Protein 3BFW (pdb70)

Nearest PDB structures (foldseek):
  3bfw-assembly2_C  TM=1.000E+00  e=2.407E-23  Escherichia coli str. K-12 substr. W3110
  5iqn-assembly2_G  TM=1.001E+00  e=6.923E-23  Escherichia coli K-12
  5iqo-assembly2_C  TM=1.000E+00  e=7.695E-23  Escherichia coli K-12
  6e14-assembly1_G  TM=9.620E-01  e=4.136E-20  Escherichia coli
  5cyl-assembly4_D  TM=7.723E-01  e=2.155E-04  Pseudomonas aeruginosa

Solvent-accessible surface area: 13631 Å² total; per-residue (Å²): 80,140,85,12,68,41,62,18,74,118,15,89,5,80,11,27,84,22,90,45,158,57,2,132,71,71,52,25,32,16,74,90,53,123,10,50,0,69,0,46,102,5,45,145,72,8,55,125,0,31,0,34,2,49,8,23,42,33,126,46,31,52,2,82,8,20,10,77,3,98,68,4,18,0,2,0,24,8,86,91,48,87,56,10,40,58,59,28,80,45,75,22,118,20,60,121,98,62,73,9,1,89,0,61,1,36,0,58,0,10,0,48,116,6,33,7,58,146,18,51,2,62,3,29,1,29,0,72,18,80,39,80,94,2,48,0,39,0,105,2,110,5,144,87,143,84,10,66,44,70,19,87,84,19,61,8,70,7,35,64,22,90,10,155,59,1,113,83,69,48,22,35,13,76,86,55,128,14,40,0,90,3,54,90,1,40,135,61,3,63,121,0,33,0,37,2,51,18,51,10,21,21,38,10,55,3,97,14,100,19,89,4,104,76,4,16,0,7,0,28,1,94,84,64,81,59,3,43,9,43,25,86,31,52,22,153,19,70,108,98,75,82,34,3,106,0,43,3,41,0,58,0,15,0,50,121,9,27,6,54,104,15,58,2,73,4,87,0,32,0,55,17,82,38,78,94,62,0,32,0,25,0,98,0,98,3,118,123

Radius of gyration: 21.63 Å; Cα contacts (8 Å, |Δi|>4): 863; chains: 4; bounding box: 35×52×67 Å

Structure (mmCIF, N/CA/C/O backbone):
data_3BFW
#
_entry.id   3BFW
#
_cell.length_a   24.610
_cell.length_b   46.740
_cell.length_c   48.620
_cell.angle_alpha   92.820
_cell.angle_beta   90.920
_cell.angle_gamma   92.510
#
_symmetry.space_group_name_H-M   'P 1'
#
loop_
_entity.id
_entity.type
_entity.pdbx_description
1 polymer 'Protein fimG'
2 polymer 'Protein fimF'
3 non-polymer 'YTTRIUM (III) ION'
4 water water
#
loop_
_atom_site.group_PDB
_atom_site.id
_atom_site.type_symbol
_atom_site.label_atom_id
_atom_site.label_alt_id
_atom_site.label_comp_id
_atom_site.label_asym_id
_atom_site.label_entity_id
_atom_site.label_seq_id
_atom_site.pdbx_PDB_ins_code
_atom_site.Cartn_x
_atom_site.Cartn_y
_atom_site.Cartn_z
_atom_site.occupancy
_atom_site.B_iso_or_equiv
_atom_site.auth_seq_id
_atom_site.auth_comp_id
_atom_site.auth_asym_id
_atom_site.auth_atom_id
_atom_site.pdbx_PDB_model_num
ATOM 1 N N . ALA A 1 1 ? 13.862 -5.325 29.270 1.00 22.65 13 ALA A N 1
ATOM 2 C CA . ALA A 1 1 ? 13.035 -5.192 30.507 1.00 20.36 13 ALA A CA 1
ATOM 3 C C . ALA A 1 1 ? 11.630 -4.710 30.165 1.00 19.17 13 ALA A C 1
ATOM 4 O O . ALA A 1 1 ? 11.416 -4.091 29.120 1.00 19.91 13 ALA A O 1
ATOM 6 N N . LYS A 1 2 ? 10.677 -5.000 31.047 1.00 17.78 14 LYS A N 1
ATOM 7 C CA . LYS A 1 2 ? 9.292 -4.589 30.840 1.00 17.40 14 LYS A CA 1
ATOM 8 C C . LYS A 1 2 ? 9.147 -3.080 31.004 1.00 15.86 14 LYS A C 1
ATOM 9 O O . LYS A 1 2 ? 9.826 -2.465 31.826 1.00 15.58 14 LYS A O 1
ATOM 15 N N . PRO A 1 3 ? 8.251 -2.463 30.220 1.00 14.38 15 PRO A N 1
ATOM 16 C CA . PRO A 1 3 ? 8.010 -1.017 30.269 1.00 13.99 15 PRO A CA 1
ATOM 17 C C . PRO A 1 3 ? 7.133 -0.576 31.438 1.00 13.91 15 PRO A C 1
ATOM 18 O O . PRO A 1 3 ? 6.315 -1.350 31.947 1.00 13.53 15 PRO A O 1
ATOM 22 N N . CYS A 1 4 ? 7.312 0.667 31.867 1.00 11.94 16 CYS A N 1
ATOM 23 C CA . CYS A 1 4 ? 6.504 1.218 32.945 1.00 13.18 16 CYS A CA 1
ATOM 24 C C . CYS A 1 4 ? 5.229 1.728 32.276 1.00 13.48 16 CYS A C 1
ATOM 25 O O . CYS A 1 4 ? 5.004 1.483 31.088 1.00 15.18 16 CYS A O 1
ATOM 28 N N . THR A 1 5 ? 4.406 2.440 33.034 1.00 13.50 17 THR A N 1
ATOM 29 C CA . THR A 1 5 ? 3.169 2.994 32.497 1.00 11.76 17 THR A CA 1
ATOM 30 C C . THR A 1 5 ? 3.328 4.505 32.344 1.00 11.24 17 THR A C 1
ATOM 31 O O . THR A 1 5 ? 3.722 5.193 33.285 1.00 10.16 17 THR A O 1
ATOM 35 N N . VAL A 1 6 ? 3.023 5.012 31.156 1.00 11.04 18 VAL A N 1
ATOM 36 C CA . VAL A 1 6 ? 3.135 6.438 30.886 1.00 11.08 18 VAL A CA 1
ATOM 37 C C . VAL A 1 6 ? 2.025 7.223 31.569 1.00 13.63 18 VAL A C 1
ATOM 38 O O . VAL A 1 6 ? 0.844 7.066 31.244 1.00 14.24 18 VAL A O 1
ATOM 42 N N . SER A 1 7 ? 2.406 8.067 32.522 1.00 14.27 19 SER A N 1
ATOM 43 C CA . SER A 1 7 ? 1.446 8.885 33.253 1.00 15.45 19 SER A CA 1
ATOM 44 C C . SER A 1 7 ? 1.235 10.208 32.531 1.00 15.90 19 SER A C 1
ATOM 45 O O . SER A 1 7 ? 0.112 10.700 32.429 1.00 16.06 19 SER A O 1
ATOM 48 N N . THR A 1 8 ? 2.324 10.776 32.021 1.00 14.80 20 THR A N 1
ATOM 49 C CA . THR A 1 8 ? 2.267 12.048 31.311 1.00 15.22 20 THR A CA 1
ATOM 50 C C . THR A 1 8 ? 2.080 11.830 29.810 1.00 14.45 20 THR A C 1
ATOM 51 O O . THR A 1 8 ? 3.043 11.863 29.044 1.00 14.35 20 THR A O 1
ATOM 55 N N . THR A 1 9 ? 0.837 11.606 29.395 1.00 13.25 21 THR A N 1
ATOM 56 C CA . THR A 1 9 ? 0.540 11.396 27.985 1.00 13.60 21 THR A CA 1
ATOM 57 C C . THR A 1 9 ? 0.638 12.730 27.253 1.00 13.02 21 THR A C 1
ATOM 58 O O . THR A 1 9 ? 1.178 12.806 26.146 1.00 12.47 21 THR A O 1
ATOM 62 N N . ASN A 1 10 ? 0.111 13.773 27.884 1.00 11.43 22 ASN A N 1
ATOM 63 C CA . ASN A 1 10 ? 0.121 15.113 27.306 1.00 13.22 22 ASN A CA 1
ATOM 64 C C . ASN A 1 10 ? 0.750 16.114 28.271 1.00 13.24 22 ASN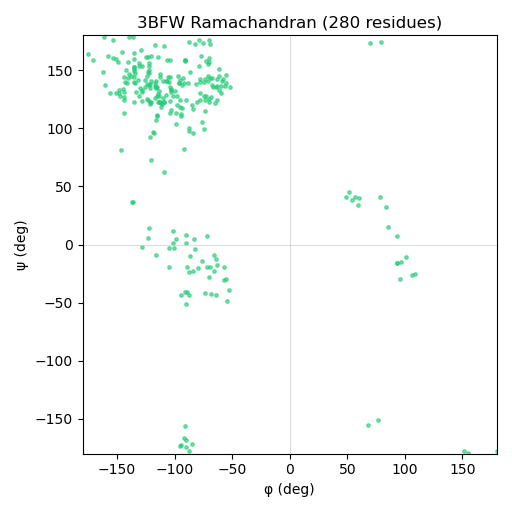 A C 1
ATOM 65 O O . ASN A 1 10 ? 0.545 16.039 29.485 1.00 13.76 22 ASN A O 1
ATOM 70 N N . ALA A 1 11 ? 1.519 17.047 27.723 1.00 12.07 23 ALA A N 1
ATOM 71 C CA . ALA A 1 11 ? 2.171 18.078 28.520 1.00 13.45 23 ALA A CA 1
ATOM 72 C C . ALA A 1 11 ? 2.178 19.382 27.729 1.00 14.40 23 ALA A C 1
ATOM 73 O O . ALA A 1 11 ? 2.834 19.481 26.696 1.00 13.70 23 ALA A O 1
ATOM 75 N N . THR A 1 12 ? 1.436 20.374 28.216 1.00 15.52 24 THR A N 1
ATOM 76 C CA . THR A 1 12 ? 1.359 21.668 27.546 1.00 14.28 24 THR A CA 1
ATOM 77 C C . THR A 1 12 ? 2.191 22.742 28.236 1.00 14.09 24 THR A C 1
ATOM 78 O O . THR A 1 12 ? 2.141 22.897 29.458 1.00 13.37 24 THR A O 1
ATOM 82 N N . VAL A 1 13 ? 2.956 23.482 27.438 1.00 12.88 25 VAL A N 1
ATOM 83 C CA . VAL A 1 13 ? 3.787 24.562 27.939 1.00 12.62 25 VAL A CA 1
ATOM 84 C C . VAL A 1 13 ? 3.264 25.868 27.359 1.00 12.70 25 VAL A C 1
ATOM 85 O O . VAL A 1 13 ? 3.372 26.105 26.157 1.00 10.81 25 VAL A O 1
ATOM 89 N N . ASP A 1 14 ? 2.687 26.708 28.216 1.00 12.67 26 ASP A N 1
ATOM 90 C CA . ASP A 1 14 ? 2.148 27.989 27.783 1.00 14.24 26 ASP A CA 1
ATOM 91 C C . ASP A 1 14 ? 3.140 29.108 28.079 1.00 12.94 26 ASP A C 1
ATOM 92 O O . ASP A 1 14 ? 3.278 29.539 29.219 1.00 11.51 26 ASP A O 1
ATOM 97 N N . LEU A 1 15 ? 3.823 29.575 27.040 1.00 12.77 27 LEU A N 1
ATOM 98 C CA . LEU A 1 15 ? 4.807 30.641 27.181 1.00 11.97 27 LEU A CA 1
ATOM 99 C C . LEU A 1 15 ? 4.132 31.981 27.447 1.00 12.00 27 LEU A C 1
ATOM 100 O O . LEU A 1 15 ? 4.766 32.918 27.933 1.00 11.65 27 LEU A O 1
ATOM 105 N N . GLY A 1 16 ? 2.844 32.065 27.127 1.00 13.02 28 GLY A N 1
ATOM 106 C CA . GLY A 1 16 ? 2.119 33.303 27.333 1.00 14.90 28 GLY A CA 1
ATOM 107 C C . GLY A 1 16 ? 2.478 34.303 26.253 1.00 15.81 28 GLY A C 1
ATOM 108 O O . GLY A 1 16 ? 2.816 33.917 25.132 1.00 13.87 28 GLY A O 1
ATOM 109 N N . ASP A 1 17 ? 2.411 35.590 26.579 1.00 17.64 29 ASP A N 1
ATOM 110 C CA . ASP A 1 17 ? 2.742 36.626 25.612 1.00 19.82 29 ASP A CA 1
ATOM 111 C C . ASP A 1 17 ? 4.163 37.140 25.778 1.00 18.74 29 ASP A C 1
ATOM 112 O O . ASP A 1 17 ? 4.577 37.528 26.873 1.00 19.51 29 ASP A O 1
ATOM 117 N N . LEU A 1 18 ? 4.907 37.136 24.679 1.00 16.62 30 LEU A N 1
ATOM 118 C CA . LEU A 1 18 ? 6.282 37.611 24.673 1.00 16.34 30 LEU A CA 1
ATOM 119 C C . LEU A 1 18 ? 6.337 38.817 23.744 1.00 17.92 30 LEU A C 1
ATOM 120 O O . LEU A 1 18 ? 5.758 38.799 22.660 1.00 18.75 30 LEU A O 1
ATOM 125 N N . TYR A 1 19 ? 7.029 39.866 24.172 1.00 19.41 31 TYR A N 1
ATOM 126 C CA . TYR A 1 19 ? 7.139 41.077 23.369 1.00 19.96 31 TYR A CA 1
ATOM 127 C C . TYR A 1 19 ? 8.409 41.109 22.530 1.00 20.41 31 TYR A C 1
ATOM 128 O O . TYR A 1 19 ? 9.475 40.686 22.975 1.00 19.21 31 TYR A O 1
ATOM 137 N N . SER A 1 20 ? 8.278 41.614 21.308 1.00 20.92 32 SER A N 1
ATOM 138 C CA . SER A 1 20 ? 9.395 41.694 20.377 1.00 22.30 32 SER A CA 1
ATOM 139 C C . SER A 1 20 ? 10.594 42.477 20.901 1.00 22.81 32 SER A C 1
ATOM 140 O O . SER A 1 20 ? 11.734 42.183 20.535 1.00 23.34 32 SER A O 1
ATOM 143 N N . PHE A 1 21 ? 10.351 43.468 21.756 1.00 22.78 33 PHE A N 1
ATOM 144 C CA . PHE A 1 21 ? 11.454 44.266 22.287 1.00 23.52 33 PHE A CA 1
ATOM 145 C C . PHE A 1 21 ? 12.345 43.477 23.240 1.00 23.35 33 PHE A C 1
ATOM 146 O O . PHE A 1 21 ? 13.483 43.865 23.495 1.00 24.63 33 PHE A O 1
ATOM 154 N N . SER A 1 22 ? 11.827 42.369 23.761 1.00 23.02 34 SER A N 1
ATOM 155 C CA . SER A 1 22 ? 12.594 41.530 24.676 1.00 23.00 34 SER A CA 1
ATOM 156 C C . SER A 1 22 ? 13.182 40.351 23.906 1.00 21.78 34 SER A C 1
ATOM 157 O O . SER A 1 22 ? 13.794 39.458 24.487 1.00 22.49 34 SER A O 1
ATOM 160 N N . LEU A 1 23 ? 12.983 40.365 22.590 1.00 20.66 35 LEU A N 1
ATOM 161 C CA . LEU A 1 23 ? 13.483 39.308 21.710 1.00 20.19 35 LEU A CA 1
ATOM 162 C C . LEU A 1 23 ? 14.102 39.940 20.469 1.00 21.00 35 LEU A C 1
ATOM 163 O O . LEU A 1 23 ? 13.986 39.411 19.365 1.00 21.45 35 LEU A O 1
ATOM 168 N N . MET A 1 24 ? 14.762 41.077 20.663 1.00 21.92 36 MET A N 1
ATOM 169 C CA . MET A 1 24 ? 15.393 41.800 19.565 1.00 24.12 36 MET A CA 1
ATOM 170 C C . MET A 1 24 ? 16.844 41.384 19.345 1.00 23.14 36 MET A C 1
ATOM 171 O O . MET A 1 24 ? 17.290 41.240 18.207 1.00 22.89 36 MET A O 1
ATOM 176 N N . SER A 1 25 ? 17.580 41.192 20.435 1.00 23.37 37 SER A N 1
ATOM 177 C CA . SER A 1 25 ? 18.983 40.804 20.349 1.00 23.05 37 SER A CA 1
ATOM 178 C C . SER A 1 25 ? 19.153 39.291 20.236 1.00 21.96 37 SER A C 1
ATOM 179 O O . SER A 1 25 ? 18.354 38.524 20.770 1.00 20.30 37 SER A O 1
ATOM 182 N N . ALA A 1 26 ? 20.202 38.871 19.535 1.00 19.99 38 ALA A N 1
ATOM 183 C CA . ALA A 1 26 ? 20.483 37.454 19.357 1.00 19.25 38 ALA A CA 1
ATOM 184 C C . ALA A 1 26 ? 20.732 36.803 20.712 1.00 17.60 38 ALA A C 1
ATOM 185 O O . ALA A 1 26 ? 21.483 37.328 21.532 1.00 17.00 38 ALA A O 1
ATOM 187 N N . GLY A 1 27 ? 20.098 35.657 20.942 1.00 14.75 39 GLY A N 1
ATOM 188 C CA . GLY A 1 27 ? 20.269 34.964 22.205 1.00 14.19 39 GLY A CA 1
ATOM 189 C C . GLY A 1 27 ? 19.150 35.276 23.179 1.00 13.62 39 GLY A C 1
ATOM 190 O O . GLY A 1 27 ? 18.977 34.580 24.180 1.00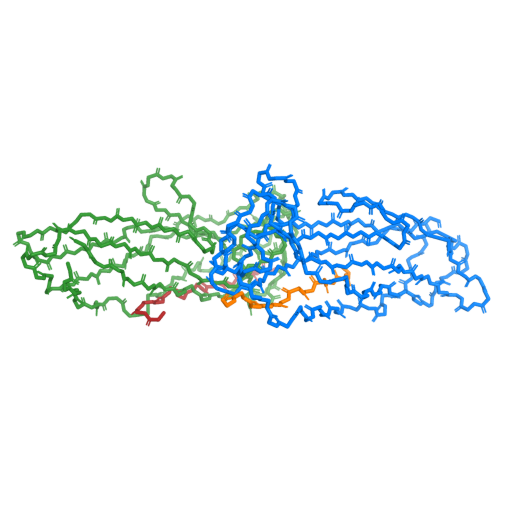 14.13 39 GLY A O 1
ATOM 191 N N . ALA A 1 28 ? 18.392 36.328 22.890 1.00 12.05 40 ALA A N 1
ATOM 192 C CA . ALA A 1 28 ? 17.277 36.723 23.747 1.00 10.68 40 ALA A CA 1
ATOM 193 C C . ALA A 1 28 ? 16.273 35.582 23.794 1.00 9.93 40 ALA A C 1
ATOM 194 O O . ALA A 1 28 ? 16.083 34.869 22.806 1.00 8.85 40 ALA A O 1
ATOM 196 N N . ALA A 1 29 ? 15.632 35.403 24.940 1.00 10.42 41 ALA A N 1
ATOM 197 C CA . ALA A 1 29 ? 14.662 34.327 25.082 1.00 9.24 41 ALA A CA 1
ATOM 198 C C . ALA A 1 29 ? 13.605 34.626 26.132 1.00 9.52 41 ALA A C 1
ATOM 199 O O . ALA A 1 29 ? 13.651 35.652 26.816 1.00 7.67 41 ALA A O 1
ATOM 201 N N . SER A 1 30 ? 12.642 33.717 26.247 1.00 8.97 42 SER A N 1
ATOM 202 C CA . SER A 1 30 ? 11.575 33.851 27.227 1.00 8.47 42 SER A CA 1
ATOM 203 C C . SER A 1 30 ? 12.068 33.225 28.517 1.00 7.64 42 SER A C 1
ATOM 204 O O . SER A 1 30 ? 13.207 32.754 28.594 1.00 5.59 42 SER A O 1
ATOM 207 N N . ALA A 1 31 ? 11.211 33.211 29.533 1.00 8.03 43 ALA A N 1
ATOM 208 C CA . ALA A 1 31 ? 11.576 32.613 30.811 1.00 8.77 43 ALA A CA 1
ATOM 209 C C . ALA A 1 31 ? 11.492 31.098 30.676 1.00 9.00 43 ALA A C 1
ATOM 210 O O . ALA A 1 31 ? 10.872 30.588 29.740 1.00 9.36 43 ALA A O 1
ATOM 212 N N . TRP A 1 32 ? 12.126 30.383 31.597 1.00 8.27 44 TRP A N 1
ATOM 213 C CA . TRP A 1 32 ? 12.090 28.925 31.576 1.00 7.77 44 TRP A CA 1
ATOM 214 C C . TRP A 1 32 ? 10.761 28.428 32.134 1.00 8.94 44 TRP A C 1
ATOM 215 O O . TRP A 1 32 ? 10.225 29.005 33.078 1.00 9.30 44 TRP A O 1
ATOM 226 N N . HIS A 1 33 ? 10.246 27.355 31.543 1.00 6.55 45 HIS A N 1
ATOM 227 C CA . HIS A 1 33 ? 8.987 26.766 31.978 1.00 10.61 45 HIS A CA 1
ATOM 228 C C . HIS A 1 33 ? 9.178 25.296 32.337 1.00 9.70 45 HIS A C 1
ATOM 229 O O . HIS A 1 33 ? 9.664 24.507 31.522 1.00 8.83 45 HIS A O 1
ATOM 236 N N . ASP A 1 34 ? 8.800 24.938 33.563 1.00 9.21 46 ASP A N 1
ATOM 237 C CA . ASP A 1 34 ? 8.922 23.567 34.037 1.00 11.46 46 ASP A CA 1
ATOM 238 C C . ASP A 1 34 ? 7.992 22.617 33.296 1.00 11.17 46 ASP A C 1
ATOM 239 O O . ASP A 1 34 ? 6.817 22.918 33.070 1.00 10.82 46 ASP A O 1
ATOM 244 N N . VAL A 1 35 ? 8.529 21.461 32.918 1.00 9.97 47 VAL A N 1
ATOM 245 C CA . VAL A 1 35 ? 7.758 20.438 32.233 1.00 11.31 47 VAL A CA 1
ATOM 246 C C . VAL A 1 35 ? 8.265 19.088 32.731 1.00 11.15 47 VAL A C 1
ATOM 247 O O . VAL A 1 35 ? 9.467 18.811 32.702 1.00 10.51 47 VAL A O 1
ATOM 251 N N . ALA A 1 36 ? 7.351 18.252 33.200 1.00 11.61 48 ALA A N 1
ATOM 252 C CA . ALA A 1 36 ? 7.739 16.949 33.724 1.00 11.82 48 ALA A CA 1
ATOM 253 C C . ALA A 1 36 ? 7.066 15.772 33.032 1.00 11.59 48 ALA A C 1
ATOM 254 O O . ALA A 1 36 ? 5.870 15.801 32.743 1.00 14.81 48 ALA A O 1
ATOM 256 N N . LEU A 1 37 ? 7.857 14.738 32.766 1.00 10.15 49 LEU A N 1
ATOM 257 C CA . LEU A 1 37 ? 7.361 13.514 32.143 1.00 10.36 49 LEU A CA 1
ATOM 258 C C . LEU A 1 37 ? 7.448 12.461 33.239 1.00 10.15 49 LEU A C 1
ATOM 259 O O . LEU A 1 37 ? 8.524 12.202 33.779 1.00 10.20 49 LEU A O 1
ATOM 264 N N . GLU A 1 38 ? 6.316 11.859 33.575 1.00 10.72 50 GLU A N 1
ATOM 265 C CA . GLU A 1 38 ? 6.286 10.870 34.644 1.00 11.30 50 GLU A CA 1
ATOM 266 C C . GLU A 1 38 ? 5.801 9.488 34.226 1.00 10.98 50 GLU A C 1
ATOM 267 O O . GLU A 1 38 ? 4.866 9.350 33.433 1.00 10.61 50 GLU A O 1
ATOM 273 N N . LEU A 1 39 ? 6.449 8.467 34.775 1.00 9.81 51 LEU A N 1
ATOM 274 C CA . LEU A 1 39 ? 6.097 7.081 34.499 1.00 10.97 51 LEU A CA 1
ATOM 275 C C . LEU A 1 39 ? 5.765 6.406 35.823 1.00 10.30 51 LEU A C 1
ATOM 276 O O . LEU A 1 39 ? 6.342 6.745 36.862 1.00 11.29 51 LEU A O 1
ATOM 281 N N . THR A 1 40 ? 4.840 5.455 35.787 1.00 10.59 52 THR A N 1
ATOM 282 C CA . THR A 1 40 ? 4.435 4.751 36.999 1.00 11.64 52 THR A CA 1
ATOM 283 C C . THR A 1 40 ? 4.327 3.248 36.761 1.00 11.52 52 THR A C 1
ATOM 284 O O . THR A 1 40 ? 4.541 2.767 35.651 1.00 11.68 52 THR A O 1
ATOM 288 N N . ASN A 1 41 ? 3.995 2.521 37.823 1.00 11.97 53 ASN A N 1
ATOM 289 C CA . ASN A 1 41 ? 3.826 1.072 37.750 1.00 13.52 53 ASN A CA 1
ATOM 290 C C . ASN A 1 41 ? 4.986 0.361 37.060 1.00 12.90 53 ASN A C 1
ATOM 291 O O . ASN A 1 41 ? 4.777 -0.563 36.274 1.00 13.70 53 ASN A O 1
ATOM 296 N N . CYS A 1 42 ? 6.209 0.787 37.348 1.00 12.67 54 CYS A N 1
ATOM 297 C CA . CYS A 1 42 ? 7.372 0.151 36.746 1.00 13.13 54 CYS A CA 1
ATOM 298 C C . CYS A 1 42 ? 7.530 -1.250 37.330 1.00 13.14 54 CYS A C 1
ATOM 299 O O . CYS A 1 42 ? 7.636 -1.417 38.542 1.00 12.03 54 CYS A O 1
ATOM 302 N N . PRO A 1 43 ? 7.540 -2.276 36.468 1.00 13.56 55 PRO A N 1
ATOM 303 C CA . PRO A 1 43 ? 7.683 -3.667 36.903 1.00 13.26 55 PRO A CA 1
ATOM 304 C C . PRO A 1 43 ? 9.011 -3.923 37.611 1.00 13.64 55 PRO A C 1
ATOM 305 O O . PRO A 1 43 ? 10.006 -3.258 37.335 1.00 14.15 55 PRO A O 1
ATOM 309 N N . VAL A 1 44 ? 9.027 -4.890 38.524 1.00 14.63 56 VAL A N 1
ATOM 310 C CA . VAL A 1 44 ? 10.260 -5.222 39.226 1.00 16.80 56 VAL A CA 1
ATOM 311 C C . VAL A 1 44 ? 11.226 -5.751 38.173 1.00 15.62 56 VAL A C 1
ATOM 312 O O . VAL A 1 44 ? 10.837 -6.545 37.309 1.00 17.60 56 VAL A O 1
ATOM 316 N N . GLY A 1 45 ? 12.475 -5.303 38.233 1.00 14.51 57 GLY A N 1
ATOM 317 C CA . GLY A 1 45 ? 13.455 -5.744 37.256 1.00 12.60 57 GLY A CA 1
ATOM 318 C C . GLY A 1 45 ? 13.792 -4.603 36.315 1.00 12.14 57 GLY A C 1
ATOM 319 O O . GLY A 1 45 ? 14.874 -4.564 35.731 1.00 11.78 57 GLY A O 1
ATOM 320 N N . THR A 1 46 ? 12.852 -3.671 36.170 1.00 10.67 58 THR A N 1
ATOM 321 C CA . THR A 1 46 ? 13.045 -2.504 35.313 1.00 9.51 58 THR A CA 1
ATOM 322 C C . THR A 1 46 ? 13.545 -1.373 36.205 1.00 10.18 58 THR A C 1
ATOM 323 O O . THR A 1 46 ? 12.800 -0.858 37.040 1.00 10.34 58 THR A O 1
ATOM 327 N N . SER A 1 47 ? 14.805 -0.987 36.024 1.00 10.27 59 SER A N 1
ATOM 328 C CA . SER A 1 47 ? 15.402 0.057 36.850 1.00 11.11 59 SER A CA 1
ATOM 329 C C . SER A 1 47 ? 15.811 1.328 36.109 1.00 9.38 59 SER A C 1
ATOM 330 O O . SER A 1 47 ? 16.166 2.319 36.738 1.00 8.98 59 SER A O 1
ATOM 333 N N . ARG A 1 48 ? 15.763 1.304 34.782 1.00 10.41 60 ARG A N 1
ATOM 334 C CA . ARG A 1 48 ? 16.153 2.474 34.007 1.00 10.66 60 ARG A CA 1
ATOM 335 C C . ARG A 1 48 ? 15.188 2.811 32.879 1.00 10.59 60 ARG A C 1
ATOM 336 O O . ARG A 1 48 ? 14.695 1.921 32.175 1.00 9.07 60 ARG A O 1
ATOM 344 N N . VAL A 1 49 ? 14.930 4.105 32.709 1.00 8.86 61 VAL A N 1
ATOM 345 C CA . VAL A 1 49 ? 14.039 4.584 31.658 1.00 9.18 61 VAL A CA 1
ATOM 346 C C . VAL A 1 49 ? 14.783 5.586 30.786 1.00 8.43 61 VAL A C 1
ATOM 347 O O . VAL A 1 49 ? 15.329 6.573 31.284 1.00 7.57 61 VAL A O 1
ATOM 351 N N . THR A 1 50 ? 14.805 5.326 29.485 1.00 7.89 62 THR A N 1
ATOM 352 C CA . THR A 1 50 ? 15.480 6.209 28.541 1.00 7.60 62 THR A CA 1
ATOM 353 C C . THR A 1 50 ? 14.466 6.891 27.635 1.00 8.06 62 THR A C 1
ATOM 354 O O . THR A 1 50 ? 13.700 6.226 26.939 1.00 7.89 62 THR A O 1
ATOM 358 N N . ALA A 1 51 ? 14.469 8.220 27.651 1.00 6.45 63 ALA A N 1
ATOM 359 C CA . ALA A 1 51 ? 13.548 8.990 26.823 1.00 7.07 63 ALA A CA 1
ATOM 360 C C . ALA A 1 51 ? 14.237 9.495 25.563 1.00 8.16 63 ALA A C 1
ATOM 361 O O . ALA A 1 51 ? 15.339 10.051 25.622 1.00 9.85 63 ALA A O 1
ATOM 363 N N . SER A 1 52 ? 13.586 9.295 24.423 1.00 7.74 64 SER A N 1
ATOM 364 C CA . SER A 1 52 ? 14.115 9.742 23.140 1.00 7.37 64 SER A CA 1
ATOM 365 C C . SER A 1 52 ? 13.234 10.873 22.623 1.00 7.63 64 SER A C 1
ATOM 366 O O . SER A 1 52 ? 12.043 10.685 22.386 1.00 8.04 64 SER A O 1
ATOM 369 N N . PHE A 1 53 ? 13.833 12.048 22.457 1.00 7.19 65 PHE A N 1
ATOM 370 C CA . PHE A 1 53 ? 13.113 13.221 21.991 1.00 7.73 65 PHE A CA 1
ATOM 371 C C . PHE A 1 53 ? 13.197 13.385 20.479 1.00 9.94 65 PHE A C 1
ATOM 372 O O . PHE A 1 53 ? 14.259 13.205 19.882 1.00 10.60 65 PHE A O 1
ATOM 380 N N . SER A 1 54 ? 12.068 13.729 19.866 1.00 9.79 66 SER A N 1
ATOM 381 C CA . SER A 1 54 ? 12.020 13.929 18.418 1.00 11.52 66 SER A CA 1
ATOM 382 C C . SER A 1 54 ? 11.060 15.053 18.053 1.00 10.01 66 SER A C 1
ATOM 383 O O . SER A 1 54 ? 9.937 15.123 18.557 1.00 10.54 66 SER A O 1
ATOM 386 N N . GLY A 1 55 ? 11.511 15.932 17.166 1.00 10.68 67 GLY A N 1
ATOM 387 C CA . GLY A 1 55 ? 10.693 17.048 16.732 1.00 9.13 67 GLY A CA 1
ATOM 388 C C . GLY A 1 55 ? 11.348 17.766 15.574 1.00 10.07 67 GLY A C 1
ATOM 389 O O . GLY A 1 55 ? 12.563 17.658 15.384 1.00 12.15 67 GLY A O 1
ATOM 390 N N . ALA A 1 56 ? 10.557 18.504 14.808 1.00 8.78 68 ALA A N 1
ATOM 391 C CA . ALA A 1 56 ? 11.077 19.237 13.655 1.00 10.21 68 ALA A CA 1
ATOM 392 C C . ALA A 1 56 ? 12.040 20.327 14.114 1.00 9.25 68 ALA A C 1
ATOM 393 O O . ALA A 1 56 ? 11.673 21.207 14.887 1.00 9.58 68 ALA A O 1
ATOM 395 N N . ALA A 1 57 ? 13.273 20.257 13.625 1.00 9.78 69 ALA A N 1
ATOM 396 C CA . ALA A 1 57 ? 14.287 21.246 13.987 1.00 10.28 69 ALA A CA 1
ATOM 397 C C . ALA A 1 57 ? 14.646 22.091 12.771 1.00 10.95 69 ALA A C 1
ATOM 398 O O . ALA A 1 57 ? 14.624 21.602 11.642 1.00 13.99 69 ALA A O 1
ATOM 400 N N . ASP A 1 58 ? 14.965 23.361 13.003 1.00 11.38 70 ASP A N 1
ATOM 401 C CA . ASP A 1 58 ? 15.347 24.237 11.899 1.00 13.02 70 ASP A CA 1
ATOM 402 C C . ASP A 1 58 ? 16.866 24.278 11.774 1.00 12.47 70 ASP A C 1
ATOM 403 O O . ASP A 1 58 ? 17.570 23.543 12.470 1.00 10.38 70 ASP A O 1
ATOM 408 N N . SER A 1 59 ? 17.361 25.140 10.895 1.00 11.55 71 SER A N 1
ATOM 409 C CA . SER A 1 59 ? 18.796 25.262 10.647 1.00 11.54 71 SER A CA 1
ATOM 410 C C . SER A 1 59 ? 19.656 25.586 11.871 1.00 11.68 71 SER A C 1
ATOM 411 O O . SER A 1 59 ? 20.864 25.363 11.853 1.00 10.65 71 SER A O 1
ATOM 414 N N . THR A 1 60 ? 19.045 26.115 12.930 1.00 10.77 72 THR A N 1
ATOM 415 C CA . THR A 1 60 ? 19.797 26.461 14.125 1.00 11.25 72 THR A CA 1
ATOM 416 C C . THR A 1 60 ? 20.081 25.235 14.991 1.00 10.48 72 THR A C 1
ATOM 417 O O . THR A 1 60 ? 20.988 25.247 15.827 1.00 12.86 72 THR A O 1
ATOM 421 N N . GLY A 1 61 ? 19.307 24.179 14.787 1.00 9.88 73 GLY A N 1
ATOM 422 C CA . GLY A 1 61 ? 19.489 22.970 15.562 1.00 9.04 73 GLY A CA 1
ATOM 423 C C . GLY A 1 61 ? 18.384 22.802 16.582 1.00 9.02 73 GLY A C 1
ATOM 424 O O . GLY A 1 61 ? 18.057 21.677 16.982 1.00 9.37 73 GLY A O 1
ATOM 425 N N . TYR A 1 62 ? 17.800 23.920 17.000 1.00 7.11 74 TYR A N 1
ATOM 426 C CA . TYR A 1 62 ? 16.716 23.898 17.974 1.00 7.57 74 TYR A CA 1
ATOM 427 C C . TYR A 1 62 ? 15.417 23.524 17.278 1.00 7.46 74 TYR A C 1
ATOM 428 O O . TYR A 1 62 ? 15.378 23.360 16.054 1.00 6.62 74 TYR A O 1
ATOM 437 N N . TYR A 1 63 ? 14.355 23.380 18.059 1.00 6.89 75 TYR A N 1
ATOM 438 C CA . TYR A 1 63 ? 13.052 23.019 17.509 1.00 5.45 75 TYR A CA 1
ATOM 439 C C . TYR A 1 63 ? 12.434 24.180 16.748 1.00 6.99 75 TYR A C 1
ATOM 440 O O . TYR A 1 63 ? 12.324 25.300 17.262 1.00 6.30 75 TYR A O 1
ATOM 449 N N . LYS A 1 64 ? 12.033 23.906 15.509 1.00 6.76 76 LYS A N 1
ATOM 450 C CA . LYS A 1 64 ? 11.441 24.919 14.645 1.00 6.96 76 LYS A CA 1
ATOM 451 C C . LYS A 1 64 ? 10.073 25.377 15.142 1.00 7.88 76 LYS A C 1
ATOM 452 O O . LYS A 1 64 ? 9.287 24.582 15.658 1.00 6.60 76 LYS A O 1
ATOM 458 N N . ASN A 1 65 ? 9.797 26.667 14.981 1.00 7.21 77 ASN A N 1
ATOM 459 C CA . ASN A 1 65 ? 8.509 27.213 15.384 1.00 9.52 77 ASN A CA 1
ATOM 460 C C . ASN A 1 65 ? 7.514 26.985 14.253 1.00 11.76 77 ASN A C 1
ATOM 461 O O . ASN A 1 65 ? 7.681 27.508 13.154 1.00 12.68 77 ASN A O 1
ATOM 466 N N . GLN A 1 66 ? 6.485 26.193 14.530 1.00 12.68 78 GLN A N 1
ATOM 467 C CA . GLN A 1 66 ? 5.462 25.899 13.534 1.00 13.60 78 GLN A CA 1
ATOM 468 C C . GLN A 1 66 ? 4.422 27.009 13.494 1.00 12.99 78 GLN A C 1
ATOM 469 O O . GLN A 1 66 ? 3.419 26.906 12.784 1.00 13.66 78 GLN A O 1
ATOM 475 N N . GLY A 1 67 ? 4.662 28.065 14.266 1.00 13.38 79 GLY A N 1
ATOM 476 C CA . GLY A 1 67 ? 3.746 29.190 14.301 1.00 13.59 79 GLY A CA 1
ATOM 477 C C . GLY A 1 67 ? 4.109 30.225 13.253 1.00 15.67 79 GLY A C 1
ATOM 478 O O . GLY A 1 67 ? 4.942 29.961 12.379 1.00 16.63 79 GLY A O 1
ATOM 479 N N . THR A 1 68 ? 3.498 31.403 13.336 1.00 14.80 80 THR A N 1
ATOM 480 C CA . THR A 1 68 ? 3.766 32.468 12.373 1.00 15.40 80 THR A CA 1
ATOM 481 C C . THR A 1 68 ? 4.921 33.381 12.778 1.00 15.80 80 THR A C 1
ATOM 482 O O . THR A 1 68 ? 5.493 34.075 11.935 1.00 14.78 80 THR A O 1
ATOM 486 N N . ALA A 1 69 ? 5.268 33.380 14.063 1.00 14.15 81 ALA A N 1
ATOM 487 C CA . ALA A 1 69 ? 6.356 34.218 14.555 1.00 14.28 81 ALA A CA 1
ATOM 488 C C . ALA A 1 69 ? 7.684 33.817 13.913 1.00 13.97 81 ALA A C 1
ATOM 489 O O . ALA A 1 69 ? 8.096 32.666 13.988 1.00 14.58 81 ALA A O 1
ATOM 491 N N . GLN A 1 70 ? 8.351 34.782 13.287 1.00 14.03 82 GLN A N 1
ATOM 492 C CA . GLN A 1 70 ? 9.626 34.522 12.631 1.00 13.38 82 GLN A CA 1
ATOM 493 C C . GLN A 1 70 ? 10.821 34.751 13.549 1.00 12.40 82 GLN A C 1
ATOM 494 O O . GLN A 1 70 ? 10.731 35.479 14.533 1.00 10.68 82 GLN A O 1
ATOM 500 N N . ASN A 1 71 ? 11.944 34.133 13.197 1.00 10.74 83 ASN A N 1
ATOM 501 C CA . ASN A 1 71 ? 13.175 34.245 13.968 1.00 12.14 83 ASN A CA 1
ATOM 502 C C . ASN A 1 71 ? 12.976 33.814 15.421 1.00 11.65 83 ASN A C 1
ATOM 503 O O . ASN A 1 71 ? 13.498 34.435 16.344 1.00 10.24 83 ASN A O 1
ATOM 508 N N . ILE A 1 72 ? 12.215 32.740 15.599 1.00 11.31 84 ILE A N 1
ATOM 509 C CA . ILE A 1 72 ? 11.933 32.185 16.920 1.00 11.81 84 ILE A CA 1
ATOM 510 C C . ILE A 1 72 ? 12.115 30.671 16.908 1.00 10.34 84 ILE A C 1
ATOM 511 O O . ILE A 1 72 ? 11.612 29.983 16.013 1.00 9.18 84 ILE A O 1
ATOM 516 N N . GLN A 1 73 ? 12.846 30.167 17.899 1.00 9.01 85 GLN A N 1
ATOM 517 C CA . GLN A 1 73 ? 13.103 28.742 18.048 1.00 7.57 85 GLN A CA 1
ATOM 518 C C . GLN A 1 73 ? 12.668 28.302 19.445 1.00 5.45 85 GLN A C 1
ATOM 519 O O . GLN A 1 73 ? 12.506 29.127 20.338 1.00 3.62 85 GLN A O 1
ATOM 525 N N . LEU A 1 74 ? 12.476 26.996 19.614 1.00 3.86 86 LEU A N 1
ATOM 526 C CA . LEU A 1 74 ? 12.099 26.450 20.917 1.00 4.72 86 LEU A CA 1
ATOM 527 C C . LEU A 1 74 ? 13.217 25.550 21.413 1.00 5.19 86 LEU A C 1
ATOM 528 O O . LEU A 1 74 ? 13.759 24.745 20.657 1.00 5.38 86 LEU A O 1
ATOM 537 N N . GLU A 1 75 ? 13.566 25.688 22.688 1.00 4.80 87 GLU A N 1
ATOM 538 C CA . GLU A 1 75 ? 14.623 24.883 23.271 1.00 5.89 87 GLU A CA 1
ATOM 539 C C . GLU A 1 75 ? 14.161 24.060 24.466 1.00 6.60 87 GLU A C 1
ATOM 540 O O . GLU A 1 75 ? 13.458 24.563 25.347 1.00 5.64 87 GLU A O 1
ATOM 546 N N . LEU A 1 76 ? 14.558 22.790 24.473 1.00 4.73 88 LEU A N 1
ATOM 547 C CA . LEU A 1 76 ? 14.228 21.866 25.546 1.00 5.94 88 LEU A CA 1
ATOM 548 C C . LEU A 1 76 ? 15.520 21.463 26.252 1.00 5.33 88 LEU A C 1
ATOM 549 O O . LEU A 1 76 ? 16.490 21.066 25.607 1.00 8.47 88 LEU A O 1
ATOM 554 N N . GLN A 1 77 ? 15.529 21.576 27.574 1.00 7.40 89 GLN A N 1
ATOM 555 C CA . GLN A 1 77 ? 16.699 21.216 28.371 1.00 6.53 89 GLN A CA 1
ATOM 556 C C . GLN A 1 77 ? 16.274 20.411 29.589 1.00 6.70 89 GLN A C 1
ATOM 557 O O . GLN A 1 77 ? 15.112 20.453 29.991 1.00 7.05 89 GLN A O 1
ATOM 563 N N . ASP A 1 78 ? 17.215 19.673 30.171 1.00 6.95 90 ASP A N 1
ATOM 564 C CA . ASP A 1 78 ? 16.909 18.921 31.382 1.00 7.09 90 ASP A CA 1
ATOM 565 C C . ASP A 1 78 ? 17.174 19.899 32.523 1.00 8.27 90 ASP A C 1
ATOM 566 O O . ASP A 1 78 ? 17.655 21.003 32.283 1.00 9.19 90 ASP A O 1
ATOM 571 N N . ASP A 1 79 ? 16.865 19.506 33.752 1.00 9.94 91 ASP A N 1
ATOM 572 C CA . ASP A 1 79 ? 17.076 20.391 34.891 1.00 12.29 91 ASP A CA 1
ATOM 573 C C . ASP A 1 79 ? 18.543 20.583 35.259 1.00 13.37 91 ASP A C 1
ATOM 574 O O . ASP A 1 79 ? 18.856 21.201 36.272 1.00 15.92 91 ASP A O 1
ATOM 579 N N . SER A 1 80 ? 19.438 20.058 34.432 1.00 14.26 92 SER A N 1
ATOM 580 C CA . SER A 1 80 ? 20.874 20.199 34.675 1.00 15.35 92 SER A CA 1
ATOM 581 C C . SER A 1 80 ? 21.483 21.223 33.724 1.00 15.31 92 SER A C 1
ATOM 582 O O . SER A 1 80 ? 22.678 21.521 33.800 1.00 15.61 92 SER A O 1
ATOM 585 N N . GLY A 1 81 ? 20.657 21.753 32.825 1.00 13.84 93 GLY A N 1
ATOM 586 C CA . GLY A 1 81 ? 21.128 22.749 31.877 1.00 11.35 93 GLY A CA 1
ATOM 587 C C . GLY A 1 81 ? 21.593 22.179 30.549 1.00 10.58 93 GLY A C 1
ATOM 588 O O . GLY A 1 81 ? 22.141 22.904 29.719 1.00 12.81 93 GLY A O 1
ATOM 589 N N . ASN A 1 82 ? 21.376 20.886 30.341 1.00 11.10 94 ASN A N 1
ATOM 590 C CA . ASN A 1 82 ? 21.788 20.241 29.095 1.00 9.35 94 ASN A CA 1
ATOM 591 C C . ASN A 1 82 ? 20.686 20.293 28.046 1.00 9.51 94 ASN A C 1
ATOM 592 O O . ASN A 1 82 ? 19.564 19.844 28.285 1.00 8.33 94 ASN A O 1
ATOM 597 N N . THR A 1 83 ? 21.019 20.837 26.878 1.00 8.32 95 THR A N 1
ATOM 598 C CA . THR A 1 83 ? 20.066 20.952 25.779 1.00 9.11 95 THR A CA 1
ATOM 599 C C . THR A 1 83 ? 19.690 19.581 25.223 1.00 9.25 95 THR A C 1
ATOM 600 O O . THR A 1 83 ? 20.546 18.711 25.039 1.00 9.94 95 THR A O 1
ATOM 604 N N . LEU A 1 84 ? 18.402 19.395 24.953 1.00 8.87 96 LEU A N 1
ATOM 605 C CA . LEU A 1 84 ? 17.903 18.137 24.414 1.00 6.79 96 LEU A CA 1
ATOM 606 C C . LEU A 1 84 ? 17.218 18.358 23.070 1.00 7.85 96 LEU A C 1
ATOM 607 O O . LEU A 1 84 ? 15.984 18.300 22.970 1.00 5.87 96 LEU A O 1
ATOM 612 N N . ASN A 1 85 ? 18.023 18.617 22.041 1.00 6.51 97 ASN A N 1
ATOM 613 C CA . ASN A 1 85 ? 17.496 18.836 20.694 1.00 8.49 97 ASN A CA 1
ATOM 614 C C . ASN A 1 85 ? 16.951 17.518 20.143 1.00 8.58 97 ASN A C 1
ATOM 615 O O . ASN A 1 85 ? 17.075 16.471 20.780 1.00 9.83 97 ASN A O 1
ATOM 620 N N . THR A 1 86 ? 16.359 17.571 18.956 1.00 7.90 98 THR A N 1
ATOM 621 C CA . THR A 1 86 ? 15.787 16.378 18.349 1.00 10.18 98 THR A CA 1
ATOM 622 C C . THR A 1 86 ? 16.825 15.266 18.215 1.00 9.93 98 THR A C 1
ATOM 623 O O . THR A 1 86 ? 17.968 15.512 17.828 1.00 11.47 98 THR A O 1
ATOM 627 N N . GLY A 1 87 ? 16.422 14.046 18.558 1.00 10.04 99 GLY A N 1
ATOM 628 C CA . GLY A 1 87 ? 17.324 12.913 18.468 1.00 10.58 99 GLY A CA 1
ATOM 629 C C . GLY A 1 87 ? 18.058 12.622 19.762 1.00 10.61 99 GLY A C 1
ATOM 630 O O . GLY A 1 87 ? 18.618 11.539 19.936 1.00 12.60 99 GLY A O 1
ATOM 631 N N . ALA A 1 88 ? 18.051 13.584 20.681 1.00 10.22 100 ALA A N 1
ATOM 632 C CA . ALA A 1 88 ? 18.732 13.426 21.961 1.00 10.69 100 ALA A CA 1
ATOM 633 C C . ALA A 1 88 ? 18.013 12.430 22.860 1.00 10.91 100 ALA A C 1
ATOM 634 O O . ALA A 1 88 ? 16.811 12.207 22.718 1.00 10.65 100 ALA A O 1
ATOM 636 N N . THR A 1 89 ? 18.755 11.831 23.783 1.00 10.99 101 THR A N 1
ATOM 637 C CA . THR A 1 89 ? 18.183 10.872 24.722 1.00 11.24 101 THR A CA 1
ATOM 638 C C . THR A 1 89 ? 18.612 11.206 26.143 1.00 11.26 101 THR A C 1
ATOM 639 O O . THR A 1 89 ? 19.641 11.856 26.356 1.00 8.94 101 THR A O 1
ATOM 643 N N . LYS A 1 90 ? 17.817 10.764 27.113 1.00 9.42 102 LYS A N 1
ATOM 644 C CA . LYS A 1 90 ? 18.116 11.000 28.521 1.00 9.81 102 LYS A CA 1
ATOM 645 C C . LYS A 1 90 ? 17.684 9.785 29.328 1.00 8.56 102 LYS A C 1
ATOM 646 O O . LYS A 1 90 ? 16.568 9.299 29.177 1.00 9.73 102 LYS A O 1
ATOM 652 N N . THR A 1 91 ? 18.579 9.301 30.183 1.00 9.56 103 THR A N 1
ATOM 653 C CA . THR A 1 91 ? 18.288 8.129 31.007 1.00 10.07 103 THR A CA 1
ATOM 654 C C . THR A 1 91 ? 18.211 8.481 32.488 1.00 11.46 103 THR A C 1
ATOM 655 O O . THR A 1 91 ? 19.128 9.101 33.039 1.00 11.10 103 THR A O 1
ATOM 659 N N . VAL A 1 92 ? 17.113 8.086 33.127 1.00 10.90 104 VAL A N 1
ATOM 660 C CA . VAL A 1 92 ? 16.923 8.349 34.549 1.00 11.10 104 VAL A CA 1
ATOM 661 C C . VAL A 1 92 ? 16.715 7.032 35.294 1.00 12.29 104 VAL A C 1
ATOM 662 O O . VAL A 1 92 ? 16.296 6.033 34.704 1.00 11.51 104 VAL A O 1
ATOM 666 N N . GLN A 1 93 ? 17.010 7.038 36.591 1.00 13.12 105 GLN A N 1
ATOM 667 C CA . GLN A 1 93 ? 16.861 5.842 37.415 1.00 13.96 105 GLN A CA 1
ATOM 668 C C . GLN A 1 93 ? 15.458 5.747 38.005 1.00 12.31 105 GLN A C 1
ATOM 669 O O . GLN A 1 93 ? 14.888 6.743 38.447 1.00 11.48 105 GLN A O 1
ATOM 675 N N . 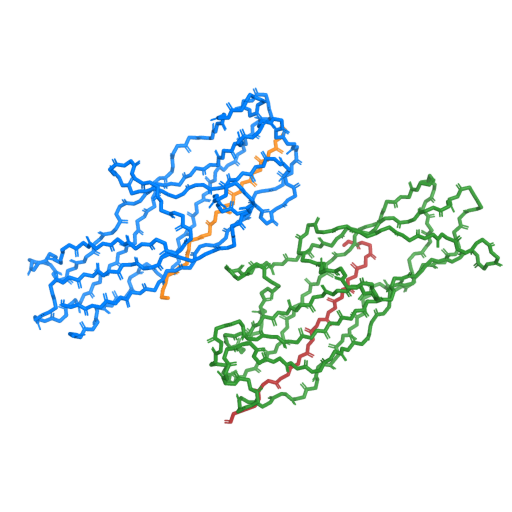VAL A 1 94 ? 14.910 4.538 38.008 1.00 12.16 106 VAL A N 1
ATOM 676 C CA . VAL A 1 94 ? 13.580 4.300 38.550 1.00 12.62 106 VAL A CA 1
ATOM 677 C C . VAL A 1 94 ? 13.612 4.331 40.073 1.00 13.63 106 VAL A C 1
ATOM 678 O O . VAL A 1 94 ? 14.549 3.826 40.692 1.00 12.04 106 VAL A O 1
ATOM 682 N N . ASP A 1 95 ? 12.589 4.933 40.670 1.00 14.12 107 ASP A N 1
ATOM 683 C CA . ASP A 1 95 ? 12.489 5.005 42.123 1.00 16.24 107 ASP A CA 1
ATOM 684 C C . ASP A 1 95 ? 11.778 3.741 42.591 1.00 17.18 107 ASP A C 1
ATOM 685 O O . ASP A 1 95 ? 10.554 3.641 42.520 1.00 17.60 107 ASP A O 1
ATOM 690 N N . ASP A 1 96 ? 12.560 2.777 43.064 1.00 18.65 108 ASP A N 1
ATOM 691 C CA . ASP A 1 96 ? 12.024 1.496 43.517 1.00 20.99 108 ASP A CA 1
ATOM 692 C C . ASP A 1 96 ? 11.131 1.580 44.751 1.00 20.57 108 ASP A C 1
ATOM 693 O O . ASP A 1 96 ? 10.494 0.594 45.122 1.00 21.24 108 ASP A O 1
ATOM 698 N N . SER A 1 97 ? 11.079 2.744 45.389 1.00 20.68 109 SER A N 1
ATOM 699 C CA . SER A 1 97 ? 10.240 2.897 46.574 1.00 19.95 109 SER A CA 1
ATOM 700 C C . SER A 1 97 ? 8.805 3.215 46.175 1.00 19.41 109 SER A C 1
ATOM 701 O O . SER A 1 97 ? 7.870 2.975 46.940 1.00 19.86 109 SER A O 1
ATOM 704 N N . SER A 1 98 ? 8.631 3.747 44.968 1.00 17.34 110 SER A N 1
ATOM 705 C CA . SER A 1 98 ? 7.303 4.096 44.473 1.00 16.16 110 SER A CA 1
ATOM 706 C C . SER A 1 98 ? 7.023 3.495 43.092 1.00 15.55 110 SER A C 1
ATOM 707 O O . SER A 1 98 ? 5.936 3.665 42.546 1.00 16.99 110 SER A O 1
ATOM 710 N N . GLN A 1 99 ? 8.008 2.797 42.539 1.00 14.49 111 GLN A N 1
ATOM 711 C CA . GLN A 1 99 ? 7.868 2.175 41.223 1.00 15.34 111 GLN A CA 1
ATOM 712 C C . GLN A 1 99 ? 7.583 3.214 40.140 1.00 12.78 111 GLN A C 1
ATOM 713 O O . GLN A 1 99 ? 6.774 2.974 39.243 1.00 10.87 111 GLN A O 1
ATOM 719 N N . SER A 1 100 ? 8.254 4.356 40.224 1.00 10.11 112 SER A N 1
ATOM 720 C CA . SER A 1 100 ? 8.044 5.422 39.246 1.00 11.47 112 SER A CA 1
ATOM 721 C C . SER A 1 100 ? 9.348 6.041 38.754 1.00 10.67 112 SER A C 1
ATOM 722 O O . SER A 1 100 ? 10.409 5.847 39.351 1.00 10.72 112 SER A O 1
ATOM 725 N N . ALA A 1 101 ? 9.249 6.787 37.653 1.00 10.21 113 ALA A N 1
ATOM 726 C CA . ALA A 1 101 ? 10.396 7.464 37.055 1.00 10.17 113 ALA A CA 1
ATOM 727 C C . ALA A 1 101 ? 9.925 8.853 36.643 1.00 10.43 113 ALA A C 1
ATOM 728 O O . ALA A 1 101 ? 8.782 9.024 36.217 1.00 8.88 113 ALA A O 1
ATOM 730 N N . HIS A 1 102 ? 10.804 9.843 36.758 1.00 11.39 114 HIS A N 1
ATOM 731 C CA . HIS A 1 102 ? 10.429 11.219 36.428 1.00 12.73 114 HIS A CA 1
ATOM 732 C C . HIS A 1 102 ? 11.499 11.916 35.595 1.00 11.27 114 HIS A C 1
ATOM 733 O O . HIS A 1 102 ? 12.699 11.696 35.790 1.00 7.95 114 HIS A O 1
ATOM 746 N N . PHE A 1 103 ? 11.053 12.763 34.672 1.00 9.37 115 PHE A N 1
ATOM 747 C CA . PHE A 1 103 ? 11.951 13.518 33.806 1.00 7.62 115 PHE A CA 1
ATOM 748 C C . PHE A 1 103 ? 11.709 15.018 33.990 1.00 8.36 115 PHE A C 1
ATOM 749 O O . PHE A 1 103 ? 10.839 15.591 33.334 1.00 8.28 115 PHE A O 1
ATOM 757 N N . PRO A 1 104 ? 12.465 15.664 34.896 1.00 8.02 116 PRO A N 1
ATOM 758 C CA . PRO A 1 104 ? 12.317 17.101 35.147 1.00 7.80 116 PRO A CA 1
ATOM 759 C C . PRO A 1 104 ? 12.972 17.906 34.025 1.00 8.44 116 PRO A C 1
ATOM 760 O O . PRO A 1 104 ? 14.198 17.996 33.953 1.00 8.23 116 PRO A O 1
ATOM 764 N N . LEU A 1 105 ? 12.154 18.493 33.157 1.00 6.37 117 LEU A N 1
ATOM 765 C CA . LEU A 1 105 ? 12.679 19.255 32.031 1.00 5.87 117 LEU A CA 1
ATOM 766 C C . LEU A 1 105 ? 12.304 20.735 32.071 1.00 6.83 117 LEU A C 1
ATOM 767 O O . LEU A 1 105 ? 11.487 21.166 32.894 1.00 6.40 117 LEU A O 1
ATOM 772 N N . GLN A 1 106 ? 12.907 21.503 31.166 1.00 8.00 118 GLN A N 1
ATOM 773 C CA . GLN A 1 106 ? 12.674 22.944 31.072 1.00 7.83 118 GLN A CA 1
ATOM 774 C C . GLN A 1 106 ? 12.492 23.321 29.605 1.00 7.31 118 GLN A C 1
ATOM 775 O O . GLN A 1 106 ? 13.202 22.804 28.732 1.00 5.92 118 GLN A O 1
ATOM 781 N N . VAL A 1 107 ? 11.554 24.224 29.329 1.00 5.81 119 VAL A N 1
ATOM 782 C CA . VAL A 1 107 ? 11.297 24.670 27.963 1.00 5.64 119 VAL A CA 1
ATOM 783 C C . VAL A 1 107 ? 11.231 26.192 27.884 1.00 4.80 119 VAL A C 1
ATOM 784 O O . VAL A 1 107 ? 10.689 26.855 28.777 1.00 5.02 119 VAL A O 1
ATOM 788 N N . ARG A 1 108 ? 11.780 26.746 26.811 1.00 5.36 120 ARG A N 1
ATOM 789 C CA . ARG A 1 108 ? 11.773 28.189 26.601 1.00 6.44 120 ARG A CA 1
ATOM 790 C C . ARG A 1 108 ? 11.849 28.505 25.116 1.00 5.92 120 ARG A C 1
ATOM 791 O O . ARG A 1 108 ? 12.242 27.662 24.310 1.00 5.94 120 ARG A O 1
ATOM 799 N N . ALA A 1 109 ? 11.459 29.722 24.763 1.00 5.90 121 ALA A N 1
ATOM 800 C CA . ALA A 1 109 ? 11.516 30.175 23.383 1.00 7.80 121 ALA A CA 1
ATOM 801 C C . ALA A 1 109 ? 12.723 31.098 23.296 1.00 8.26 121 ALA A C 1
ATOM 802 O O . ALA A 1 109 ? 13.027 31.816 24.246 1.00 10.52 121 ALA A O 1
ATOM 804 N N . LEU A 1 110 ? 13.423 31.066 22.169 1.00 9.47 122 LEU A N 1
ATOM 805 C CA . LEU A 1 110 ? 14.589 31.919 21.999 1.00 9.32 122 LEU A CA 1
ATOM 806 C C . LEU A 1 110 ? 14.790 32.307 20.544 1.00 9.45 122 LEU A C 1
ATOM 807 O O . LEU A 1 110 ? 14.318 31.626 19.637 1.00 8.20 122 LEU A O 1
ATOM 812 N N . THR A 1 111 ? 15.490 33.415 20.334 1.00 7.68 123 THR A N 1
ATOM 813 C CA . THR A 1 111 ? 15.776 33.890 18.990 1.00 7.12 123 THR A CA 1
ATOM 814 C C . THR A 1 111 ? 17.289 33.849 18.791 1.00 9.07 123 THR A C 1
ATOM 815 O O . THR A 1 111 ? 18.025 34.656 19.354 1.00 10.39 123 THR A O 1
ATOM 819 N N . VAL A 1 112 ? 17.744 32.888 18.000 1.00 11.00 124 VAL A N 1
ATOM 820 C CA . VAL A 1 112 ? 19.170 32.725 17.733 1.00 15.27 124 VAL A CA 1
ATOM 821 C C . VAL A 1 112 ? 19.775 33.912 16.991 1.00 17.76 124 VAL A C 1
ATOM 822 O O . VAL A 1 112 ? 20.867 34.373 17.333 1.00 20.23 124 VAL A O 1
ATOM 826 N N . ASN A 1 113 ? 19.070 34.411 15.982 1.00 19.56 125 ASN A N 1
ATOM 827 C CA . ASN A 1 113 ? 19.572 35.536 15.201 1.00 21.16 125 ASN A CA 1
ATOM 828 C C . ASN A 1 113 ? 18.933 36.861 15.598 1.00 20.85 125 ASN A C 1
ATOM 829 O O . ASN A 1 113 ? 19.243 37.906 15.023 1.00 19.90 125 ASN A O 1
ATOM 834 N N . GLY A 1 114 ? 18.047 36.817 16.589 1.00 18.82 126 GLY A N 1
ATOM 835 C CA . GLY A 1 114 ? 17.386 38.027 17.040 1.00 19.15 126 GLY A CA 1
ATOM 836 C C . GLY A 1 114 ? 16.400 38.552 16.017 1.00 18.39 126 GLY A C 1
ATOM 837 O O . GLY A 1 114 ? 16.315 38.035 14.903 1.00 19.08 126 GLY A O 1
ATOM 838 N N . GLY A 1 115 ? 15.647 39.578 16.395 1.00 17.93 127 GLY A N 1
ATOM 839 C CA . GLY A 1 115 ? 14.675 40.158 15.487 1.00 17.48 127 GLY A CA 1
ATOM 840 C C . GLY A 1 115 ? 13.394 39.356 15.372 1.00 16.56 127 GLY A C 1
ATOM 841 O O . GLY A 1 115 ? 12.851 39.202 14.280 1.00 16.70 127 GLY A O 1
ATOM 842 N N . ALA A 1 116 ? 12.909 38.840 16.497 1.00 15.63 128 ALA A N 1
ATOM 843 C CA . ALA A 1 116 ? 11.675 38.061 16.501 1.00 15.23 128 ALA A CA 1
ATOM 844 C C . ALA A 1 116 ? 10.520 38.952 16.065 1.00 14.93 128 ALA A C 1
ATOM 845 O O . ALA A 1 116 ? 10.404 40.092 16.507 1.00 14.82 128 ALA A O 1
ATOM 847 N N . THR A 1 117 ? 9.662 38.423 15.201 1.00 14.34 129 THR A N 1
ATOM 848 C CA . THR A 1 117 ? 8.521 39.184 14.699 1.00 15.36 129 THR A CA 1
ATOM 849 C C . THR A 1 117 ? 7.205 38.715 15.308 1.00 15.66 129 THR A C 1
ATOM 850 O O . THR A 1 117 ? 7.096 37.587 15.795 1.00 13.47 129 THR A O 1
ATOM 854 N N . GLN A 1 118 ? 6.206 39.592 15.271 1.00 15.57 130 GLN A N 1
ATOM 855 C CA . GLN A 1 118 ? 4.888 39.290 15.811 1.00 16.82 130 GLN A CA 1
ATOM 856 C C . GLN A 1 118 ? 4.332 38.018 15.178 1.00 15.10 130 GLN A C 1
ATOM 857 O O . GLN A 1 118 ? 4.570 37.742 14.003 1.00 16.71 130 GLN A O 1
ATOM 863 N N . GLY A 1 119 ? 3.588 37.251 15.965 1.00 14.13 131 GLY A N 1
ATOM 864 C CA . GLY A 1 119 ? 3.014 36.021 15.457 1.00 13.16 131 GLY A CA 1
ATOM 865 C C . GLY A 1 119 ? 2.818 34.987 16.547 1.00 12.64 131 GLY A C 1
ATOM 866 O O . GLY A 1 119 ? 3.095 35.240 17.720 1.00 11.92 131 GLY A O 1
ATOM 867 N N . THR A 1 120 ? 2.339 33.811 16.156 1.00 11.19 132 THR A N 1
ATOM 868 C CA . THR A 1 120 ? 2.100 32.738 17.109 1.00 9.63 132 THR A CA 1
ATOM 869 C C . THR A 1 120 ? 3.320 31.834 17.267 1.00 8.82 132 THR A C 1
ATOM 870 O O . THR A 1 120 ? 4.177 31.768 16.389 1.00 8.85 132 THR A O 1
ATOM 874 N N . ILE A 1 121 ? 3.378 31.145 18.401 1.00 8.42 133 ILE A N 1
ATOM 875 C CA . ILE A 1 121 ? 4.454 30.214 18.699 1.00 8.59 133 ILE A CA 1
ATOM 876 C C . ILE A 1 121 ? 3.809 28.854 18.931 1.00 9.02 133 ILE A C 1
ATOM 877 O O . ILE A 1 121 ? 2.957 28.709 19.809 1.00 9.82 133 ILE A O 1
ATOM 882 N N . GLN A 1 122 ? 4.203 27.871 18.130 1.00 8.51 134 GLN A N 1
ATOM 883 C CA . GLN A 1 122 ? 3.647 26.526 18.235 1.00 9.27 134 GLN A CA 1
ATOM 884 C C . GLN A 1 122 ? 4.675 25.472 17.841 1.00 8.46 134 GLN A C 1
ATOM 885 O O . GLN A 1 122 ? 5.348 25.598 16.820 1.00 8.99 134 GLN A O 1
ATOM 891 N N . ALA A 1 123 ? 4.794 24.434 18.661 1.00 7.82 135 ALA A N 1
ATOM 892 C CA . ALA A 1 123 ? 5.731 23.349 18.403 1.00 6.13 135 ALA A CA 1
ATOM 893 C C . ALA A 1 123 ? 5.359 22.127 19.231 1.00 6.74 135 ALA A C 1
ATOM 894 O O . ALA A 1 123 ? 4.831 22.250 20.333 1.00 6.86 135 ALA A O 1
ATOM 896 N N . VAL A 1 124 ? 5.636 20.948 18.688 1.00 6.98 136 VAL A N 1
ATOM 897 C CA . VAL A 1 124 ? 5.322 19.701 19.376 1.00 8.69 136 VAL A CA 1
ATOM 898 C C . VAL A 1 124 ? 6.523 18.764 19.387 1.00 8.58 136 VAL A C 1
ATOM 899 O O . VAL A 1 124 ? 7.112 18.480 18.343 1.00 8.93 136 VAL A O 1
ATOM 903 N N . ILE A 1 125 ? 6.877 18.288 20.576 1.00 7.91 137 ILE A N 1
ATOM 904 C CA . ILE A 1 125 ? 8.000 17.377 20.744 1.00 9.20 137 ILE A CA 1
ATOM 905 C C . ILE A 1 125 ? 7.469 16.016 21.187 1.00 9.90 137 ILE A C 1
ATOM 906 O O . ILE A 1 125 ? 6.783 15.911 22.206 1.00 10.95 137 ILE A O 1
ATOM 911 N N . SER A 1 126 ? 7.774 14.981 20.413 1.00 10.12 138 SER A N 1
ATOM 912 C CA . SER A 1 126 ? 7.327 13.633 20.736 1.00 9.56 138 SER A CA 1
ATOM 913 C C . SER A 1 126 ? 8.389 12.900 21.544 1.00 8.97 138 SER A C 1
ATOM 914 O O . SER A 1 126 ? 9.588 13.072 21.308 1.00 7.47 138 SER A O 1
ATOM 917 N N . ILE A 1 127 ? 7.948 12.091 22.498 1.00 7.70 139 ILE A N 1
ATOM 918 C CA . ILE A 1 127 ? 8.865 11.333 23.334 1.00 7.25 139 ILE A CA 1
ATOM 919 C C . ILE A 1 127 ? 8.500 9.849 23.345 1.00 7.45 139 ILE A C 1
ATOM 920 O O . ILE A 1 127 ? 7.336 9.485 23.511 1.00 6.76 139 ILE A O 1
ATOM 925 N N . THR A 1 128 ? 9.506 9.001 23.166 1.00 9.22 140 THR A N 1
ATOM 926 C CA . THR A 1 128 ? 9.305 7.553 23.188 1.00 12.34 140 THR A CA 1
ATOM 927 C C . THR A 1 128 ? 10.236 6.978 24.243 1.00 12.61 140 THR A C 1
ATOM 928 O O . THR A 1 128 ? 11.396 7.387 24.345 1.00 12.32 140 THR A O 1
ATOM 932 N N . TYR A 1 129 ? 9.730 6.032 25.027 1.00 9.75 141 TYR A N 1
ATOM 933 C CA . TYR A 1 129 ? 10.516 5.441 26.104 1.00 10.10 141 TYR A CA 1
ATOM 934 C C . TYR A 1 129 ? 10.987 4.011 25.849 1.00 9.68 141 TYR A C 1
ATOM 935 O O . TYR A 1 129 ? 10.263 3.191 25.285 1.00 8.15 141 TYR A O 1
ATOM 944 N N . THR A 1 130 ? 12.218 3.737 26.269 1.00 9.27 142 THR A N 1
ATOM 945 C CA . THR A 1 130 ? 12.815 2.411 26.169 1.00 9.96 142 THR A CA 1
ATOM 946 C C . THR A 1 130 ? 13.189 2.059 27.603 1.00 9.51 142 THR A C 1
ATOM 947 O O . THR A 1 130 ? 13.480 2.949 28.402 1.00 9.25 142 THR A O 1
ATOM 951 N N . TYR A 1 131 ? 13.183 0.774 27.934 1.00 9.54 143 TYR A N 1
ATOM 952 C CA . TYR A 1 131 ? 13.476 0.360 29.300 1.00 11.97 143 TYR A CA 1
ATOM 953 C C . TYR A 1 131 ? 14.560 -0.704 29.412 1.00 13.79 143 TYR A C 1
ATOM 954 O O . TYR A 1 131 ? 14.773 -1.490 28.492 1.00 13.75 143 TYR A O 1
ATOM 963 N N . SER A 1 132 ? 15.238 -0.715 30.556 1.00 15.10 144 SER A N 1
ATOM 964 C CA . SER A 1 132 ? 16.295 -1.686 30.814 1.00 15.53 144 SER A CA 1
ATOM 965 C C . SER A 1 132 ? 16.397 -1.972 32.313 1.00 15.80 144 SER A C 1
ATOM 966 O O . SER A 1 132 ? 15.796 -1.210 33.102 1.00 13.93 144 SER A O 1
ATOM 970 N N . ASP B 2 2 ? 4.774 8.026 22.975 1.00 11.61 2 ASP B N 1
ATOM 971 C CA . ASP B 2 2 ? 4.292 7.730 24.350 1.00 12.02 2 ASP B CA 1
ATOM 972 C C . ASP B 2 2 ? 3.912 9.021 25.078 1.00 10.93 2 ASP B C 1
ATOM 973 O O . ASP B 2 2 ? 2.958 9.050 25.850 1.00 11.86 2 ASP B O 1
ATOM 978 N N . SER B 2 3 ? 4.673 10.081 24.827 1.00 10.40 3 SER B N 1
ATOM 979 C CA . SER B 2 3 ? 4.417 11.378 25.442 1.00 10.81 3 SER B CA 1
ATOM 980 C C . SER B 2 3 ? 4.519 12.484 24.398 1.00 12.14 3 SER B C 1
ATOM 981 O O . SER B 2 3 ? 5.265 12.360 23.426 1.00 10.84 3 SER B O 1
ATOM 984 N N . THR B 2 4 ? 3.768 13.561 24.609 1.00 11.32 4 THR B N 1
ATOM 985 C CA . THR B 2 4 ? 3.771 14.688 23.688 1.00 14.07 4 THR B CA 1
ATOM 986 C C . THR B 2 4 ? 3.855 16.022 24.424 1.00 12.84 4 THR B C 1
ATOM 987 O O . THR B 2 4 ? 3.013 16.325 25.269 1.00 14.23 4 THR B O 1
ATOM 991 N N . ILE B 2 5 ? 4.877 16.809 24.101 1.00 11.44 5 ILE B N 1
ATOM 992 C CA . ILE B 2 5 ? 5.057 18.120 24.718 1.00 10.48 5 ILE B CA 1
ATOM 993 C C . ILE B 2 5 ? 4.630 19.193 23.724 1.00 9.78 5 ILE B C 1
ATOM 994 O O . ILE B 2 5 ? 5.255 19.361 22.674 1.00 9.63 5 ILE B O 1
ATOM 999 N N . THR B 2 6 ? 3.554 19.901 24.049 1.00 8.76 6 THR B N 1
ATOM 1000 C CA . THR B 2 6 ? 3.047 20.958 23.182 1.00 10.78 6 THR B CA 1
ATOM 1001 C C . THR B 2 6 ? 3.408 22.332 23.744 1.00 10.07 6 THR B C 1
ATOM 1002 O O . THR B 2 6 ? 3.065 22.659 24.879 1.00 9.52 6 THR B O 1
ATOM 1006 N N . ILE B 2 7 ? 4.099 23.128 22.936 1.00 8.38 7 ILE B N 1
ATOM 1007 C CA . ILE B 2 7 ? 4.518 24.458 23.330 1.00 8.94 7 ILE B CA 1
ATOM 1008 C C . ILE B 2 7 ? 3.731 25.507 22.547 1.00 8.38 7 ILE B C 1
ATOM 1009 O O . ILE B 2 7 ? 3.700 25.479 21.317 1.00 9.65 7 ILE B O 1
ATOM 1014 N N . ARG B 2 8 ? 3.098 26.429 23.265 1.00 9.90 8 ARG B N 1
ATOM 1015 C CA . ARG B 2 8 ? 2.307 27.473 22.627 1.00 10.14 8 ARG B CA 1
ATOM 1016 C C . ARG B 2 8 ? 2.579 28.844 23.238 1.00 9.62 8 ARG B C 1
ATOM 1017 O O . ARG B 2 8 ? 2.898 28.958 24.418 1.00 9.48 8 ARG B O 1
ATOM 1025 N N . GLY B 2 9 ? 2.461 29.883 22.415 1.00 9.21 9 GLY B N 1
ATOM 1026 C CA . GLY B 2 9 ? 2.703 31.236 22.887 1.00 9.35 9 GLY B CA 1
ATOM 1027 C C . GLY B 2 9 ? 2.517 32.255 21.782 1.00 9.19 9 GLY B C 1
ATOM 1028 O O . GLY B 2 9 ? 2.150 31.901 20.658 1.00 8.32 9 GLY B O 1
ATOM 1029 N N . TYR B 2 10 ? 2.766 33.524 22.092 1.00 9.23 10 TYR B N 1
ATOM 1030 C CA . TYR B 2 10 ? 2.614 34.589 21.101 1.00 11.42 10 TYR B CA 1
ATOM 1031 C C . TYR B 2 10 ? 3.695 35.656 21.225 1.00 12.26 10 TYR B C 1
ATOM 1032 O O . TYR B 2 10 ? 4.221 35.904 22.309 1.00 13.53 10 TYR B O 1
ATOM 1041 N N . VAL B 2 11 ? 4.022 36.278 20.098 1.00 13.95 11 VAL B N 1
ATOM 1042 C CA . VAL B 2 11 ? 5.013 37.350 20.058 1.00 15.72 11 VAL B CA 1
ATOM 1043 C C . VAL B 2 11 ? 4.261 38.608 19.637 1.00 17.52 11 VAL B C 1
ATOM 1044 O O . VAL B 2 11 ? 3.552 38.598 18.632 1.00 18.05 11 VAL B O 1
ATOM 1048 N N . ARG B 2 12 ? 4.408 39.680 20.411 1.00 20.18 12 ARG B N 1
ATOM 1049 C CA . ARG B 2 12 ? 3.722 40.929 20.102 1.00 22.34 12 ARG B CA 1
ATOM 1050 C C . ARG B 2 12 ? 4.683 41.998 19.598 1.00 23.41 12 ARG B C 1
ATOM 1051 O O . ARG B 2 12 ? 5.844 42.009 20.054 1.00 25.36 12 ARG B O 1
ATOM 1059 N N . ALA C 1 1 ? -1.722 45.260 -5.444 1.00 18.77 13 ALA C N 1
ATOM 1060 C CA . ALA C 1 1 ? -2.215 45.983 -4.239 1.00 19.12 13 ALA C CA 1
ATOM 1061 C C . ALA C 1 1 ? -3.612 45.510 -3.851 1.00 18.46 13 ALA C C 1
ATOM 1062 O O . ALA C 1 1 ? -3.827 45.030 -2.737 1.00 18.19 13 ALA C O 1
ATOM 1064 N N . LYS C 1 2 ? -4.561 45.650 -4.773 1.00 17.28 14 LYS C N 1
ATOM 1065 C CA . LYS C 1 2 ? -5.939 45.232 -4.524 1.00 17.15 14 LYS C CA 1
ATOM 1066 C C . LYS C 1 2 ? -6.058 43.723 -4.751 1.00 15.58 14 LYS C C 1
ATOM 1067 O O . LYS C 1 2 ? -5.509 43.184 -5.708 1.00 15.82 14 LYS C O 1
ATOM 1073 N N . PRO C 1 3 ? -6.786 43.025 -3.870 1.00 15.75 15 PRO C N 1
ATOM 1074 C CA . PRO C 1 3 ? -6.968 41.574 -3.981 1.00 14.29 15 PRO C CA 1
ATOM 1075 C C . PRO C 1 3 ? -7.893 41.131 -5.115 1.00 13.65 15 PRO C C 1
ATOM 1076 O O . PRO C 1 3 ? -8.726 41.903 -5.595 1.00 11.74 15 PRO C O 1
ATOM 1080 N N . CYS C 1 4 ? -7.732 39.880 -5.538 1.00 12.51 16 CYS C N 1
ATOM 1081 C CA . CYS C 1 4 ? -8.579 39.313 -6.575 1.00 12.28 16 CYS C CA 1
ATOM 1082 C C . CYS C 1 4 ? -9.735 38.702 -5.794 1.00 12.50 16 CYS C C 1
ATOM 1083 O O . CYS C 1 4 ? -9.814 38.858 -4.572 1.00 13.48 16 CYS C O 1
ATOM 1086 N N . THR C 1 5 ? -10.626 38.005 -6.486 1.00 12.48 17 THR C N 1
ATOM 1087 C CA . THR C 1 5 ? -11.739 37.344 -5.823 1.00 12.68 17 THR C CA 1
ATOM 1088 C C . THR C 1 5 ? -11.404 35.859 -5.758 1.00 12.27 17 THR C C 1
ATOM 1089 O O . THR C 1 5 ? -10.961 35.274 -6.744 1.00 12.42 17 THR C O 1
ATOM 1093 N N . VAL C 1 6 ? -11.604 35.256 -4.591 1.00 11.02 18 VAL C N 1
ATOM 1094 C CA . VAL C 1 6 ? -11.302 33.841 -4.408 1.00 11.06 18 VAL C CA 1
ATOM 1095 C C . VAL C 1 6 ? -12.408 32.938 -4.941 1.00 11.97 18 VAL C C 1
ATOM 1096 O O . VAL C 1 6 ? -13.565 33.048 -4.529 1.00 11.44 18 VAL C O 1
ATOM 1100 N N . SER C 1 7 ? -12.046 32.053 -5.868 1.00 10.14 19 SER C N 1
ATOM 1101 C CA . SER C 1 7 ? -12.998 31.121 -6.449 1.00 11.00 19 SER C CA 1
ATOM 1102 C C . SER C 1 7 ? -12.955 29.796 -5.687 1.00 9.66 19 SER C C 1
ATOM 1103 O O . SER C 1 7 ? -13.992 29.205 -5.387 1.00 10.15 19 SER C O 1
ATOM 1106 N N . THR C 1 8 ? -11.747 29.336 -5.376 1.00 8.10 20 THR C N 1
ATOM 1107 C CA . THR C 1 8 ? -11.567 28.090 -4.640 1.00 7.71 20 THR C CA 1
ATOM 1108 C C . THR C 1 8 ? -11.613 28.398 -3.146 1.00 8.81 20 THR C C 1
ATOM 1109 O O . THR C 1 8 ? -10.615 28.800 -2.559 1.00 7.64 20 THR C O 1
ATOM 1113 N N . THR C 1 9 ? -12.779 28.197 -2.537 1.00 8.84 21 THR C N 1
ATOM 1114 C CA . THR C 1 9 ? -12.957 28.469 -1.114 1.00 10.60 21 THR C CA 1
ATOM 1115 C C . THR C 1 9 ? -12.593 27.293 -0.214 1.00 11.29 21 THR C C 1
ATOM 1116 O O . THR C 1 9 ? -11.948 27.476 0.823 1.00 12.46 21 THR C O 1
ATOM 1120 N N . ASN C 1 10 ? -13.011 26.091 -0.599 1.00 11.26 22 ASN C N 1
ATOM 1121 C CA . ASN C 1 10 ? -12.717 24.900 0.195 1.00 13.06 22 ASN C CA 1
ATOM 1122 C C . ASN C 1 10 ? -12.532 23.686 -0.715 1.00 13.60 22 ASN C C 1
ATOM 1123 O O . ASN C 1 10 ? -13.453 22.888 -0.899 1.00 11.80 22 ASN C O 1
ATOM 1128 N N . ALA C 1 11 ? -11.336 23.560 -1.280 1.00 13.51 23 ALA C N 1
ATOM 1129 C CA . ALA C 1 11 ? -11.018 22.459 -2.171 1.00 16.38 23 ALA C CA 1
ATOM 1130 C C . ALA C 1 11 ? -10.737 21.190 -1.376 1.00 17.80 23 ALA C C 1
ATOM 1131 O O . ALA C 1 11 ? -9.872 21.174 -0.504 1.00 19.48 23 ALA C O 1
ATOM 1133 N N . THR C 1 12 ? -11.473 20.126 -1.682 1.00 19.55 24 THR C N 1
ATOM 1134 C CA . THR C 1 12 ? -11.295 18.855 -0.989 1.00 21.33 24 THR C CA 1
ATOM 1135 C C . THR C 1 12 ? -10.533 17.857 -1.852 1.00 20.98 24 THR C C 1
ATOM 1136 O O . THR C 1 12 ? -10.802 17.718 -3.044 1.00 22.21 24 THR C O 1
ATOM 1140 N N . VAL C 1 13 ? -9.575 17.172 -1.239 1.00 20.18 25 VAL C N 1
ATOM 1141 C CA . VAL C 1 13 ? -8.778 16.179 -1.940 1.00 19.20 25 VAL C CA 1
ATOM 1142 C C . VAL C 1 13 ? -9.056 14.796 -1.368 1.00 18.02 25 VAL C C 1
ATOM 1143 O O . VAL C 1 13 ? -8.888 14.565 -0.168 1.00 16.76 25 VAL C O 1
ATOM 1147 N N . ASP C 1 14 ? -9.486 13.879 -2.230 1.00 16.53 26 ASP C N 1
ATOM 1148 C CA . ASP C 1 14 ? -9.778 12.515 -1.810 1.00 18.01 26 ASP C CA 1
ATOM 1149 C C . ASP C 1 14 ? -8.620 11.583 -2.128 1.00 17.97 26 ASP C C 1
ATOM 1150 O O . ASP C 1 14 ? -8.313 11.333 -3.295 1.00 17.67 26 ASP C O 1
ATOM 1155 N N . LEU C 1 15 ? -7.976 11.079 -1.080 1.00 17.25 27 LEU C N 1
ATOM 1156 C CA . LEU C 1 15 ? -6.845 10.168 -1.238 1.00 17.37 27 LEU C CA 1
ATOM 1157 C C . LEU C 1 15 ? -7.348 8.748 -1.467 1.00 16.35 27 LEU C C 1
ATOM 1158 O O . LEU C 1 15 ? -6.563 7.830 -1.695 1.00 15.79 27 LEU C O 1
ATOM 1163 N N . GLY C 1 16 ? -8.661 8.576 -1.401 1.00 16.66 28 GLY C N 1
ATOM 1164 C CA . GLY C 1 16 ? -9.238 7.260 -1.598 1.00 16.02 28 GLY C CA 1
ATOM 1165 C C . GLY C 1 16 ? -8.879 6.337 -0.451 1.00 15.83 28 GLY C C 1
ATOM 1166 O O . GLY C 1 16 ? -8.584 6.796 0.653 1.00 15.90 28 GLY C O 1
ATOM 1167 N N . ASP C 1 17 ? -8.894 5.035 -0.711 1.00 16.80 29 ASP C N 1
ATOM 1168 C CA . ASP C 1 17 ? -8.571 4.053 0.320 1.00 16.54 29 ASP C CA 1
ATOM 1169 C C . ASP C 1 17 ? -7.122 3.591 0.214 1.00 16.74 29 ASP C C 1
ATOM 1170 O O . ASP C 1 17 ? -6.704 3.055 -0.808 1.00 17.64 29 ASP C O 1
ATOM 1175 N N . LEU C 1 18 ? -6.363 3.810 1.279 1.00 16.01 30 LEU C N 1
ATOM 1176 C CA . LEU C 1 18 ? -4.964 3.407 1.321 1.00 17.22 30 LEU C CA 1
ATOM 1177 C C . LEU C 1 18 ? -4.865 2.175 2.215 1.00 17.73 30 LEU C C 1
ATOM 1178 O O . LEU C 1 18 ? -5.585 2.059 3.202 1.00 20.06 30 LEU C O 1
ATOM 1183 N N . TYR C 1 19 ? -3.978 1.254 1.860 1.00 17.31 31 TYR C N 1
ATOM 1184 C CA . TYR C 1 19 ? -3.816 0.029 2.636 1.00 16.94 31 TYR C CA 1
ATOM 1185 C C . TYR C 1 19 ? -2.552 0.043 3.487 1.00 16.49 31 TYR C C 1
ATOM 1186 O O . TYR C 1 19 ? -1.495 0.504 3.048 1.00 16.11 31 TYR C O 1
ATOM 1195 N N . SER C 1 20 ? -2.676 -0.463 4.709 1.00 15.36 32 SER C N 1
ATOM 1196 C CA . SER C 1 20 ? -1.563 -0.491 5.653 1.00 17.63 32 SER C CA 1
ATOM 1197 C C . SER C 1 20 ? -0.285 -1.136 5.122 1.00 17.16 32 SER C C 1
ATOM 1198 O O . SER C 1 20 ? 0.809 -0.652 5.402 1.00 18.74 32 SER C O 1
ATOM 1201 N N . PHE C 1 21 ? -0.411 -2.218 4.356 1.00 17.71 33 PHE C N 1
ATOM 1202 C CA . PHE C 1 21 ? 0.782 -2.880 3.830 1.00 17.51 33 PHE C CA 1
ATOM 1203 C C . PHE C 1 21 ? 1.550 -2.007 2.843 1.00 18.49 33 PHE C C 1
ATOM 1204 O O . PHE C 1 21 ? 2.749 -2.203 2.638 1.00 17.64 33 PHE C O 1
ATOM 1212 N N . SER C 1 22 ? 0.866 -1.039 2.237 1.00 18.22 34 SER C N 1
ATOM 1213 C CA . SER C 1 22 ? 1.515 -0.147 1.283 1.00 19.03 34 SER C CA 1
ATOM 1214 C C . SER C 1 22 ? 2.081 1.068 2.015 1.00 19.90 34 SER C C 1
ATOM 1215 O O . SER C 1 22 ? 2.655 1.966 1.398 1.00 18.10 34 SER C O 1
ATOM 1218 N N . LEU C 1 23 ? 1.913 1.081 3.335 1.00 18.36 35 LEU C N 1
ATOM 1219 C CA . LEU C 1 23 ? 2.398 2.174 4.170 1.00 19.88 35 LEU C CA 1
ATOM 1220 C C . LEU C 1 23 ? 3.055 1.613 5.427 1.00 20.72 35 LEU C C 1
ATOM 1221 O O . LEU C 1 23 ? 2.939 2.192 6.511 1.00 21.26 35 LEU C O 1
ATOM 1226 N N . MET C 1 24 ? 3.742 0.483 5.276 1.00 21.01 36 MET C N 1
ATOM 1227 C CA . MET C 1 24 ? 4.409 -0.165 6.398 1.00 21.69 36 MET C CA 1
ATOM 1228 C C . MET C 1 24 ? 5.840 0.342 6.567 1.00 19.90 36 MET C C 1
ATOM 1229 O O . MET C 1 24 ? 6.245 0.741 7.661 1.00 18.49 36 MET C O 1
ATOM 1234 N N . SER C 1 25 ? 6.602 0.324 5.479 1.00 18.66 37 SER C N 1
ATOM 1235 C CA . SER C 1 25 ? 7.989 0.775 5.507 1.00 18.54 37 SER C CA 1
ATOM 1236 C C . SER C 1 25 ? 8.076 2.288 5.667 1.00 16.75 37 SER C C 1
ATOM 1237 O O . SER C 1 25 ? 7.287 3.030 5.085 1.00 16.43 37 SER C O 1
ATOM 1240 N N . ALA C 1 26 ? 9.040 2.741 6.460 1.00 16.27 38 ALA C N 1
ATOM 1241 C CA . ALA C 1 26 ? 9.232 4.169 6.682 1.00 13.40 38 ALA C CA 1
ATOM 1242 C C . ALA C 1 26 ? 9.512 4.832 5.338 1.00 13.85 38 ALA C C 1
ATOM 1243 O O . ALA C 1 26 ? 10.357 4.366 4.570 1.00 13.49 38 ALA C O 1
ATOM 1245 N N . GLY C 1 27 ? 8.798 5.915 5.054 1.00 12.59 39 GLY C N 1
ATOM 1246 C CA . GLY C 1 27 ? 8.990 6.607 3.794 1.00 13.62 39 GLY C CA 1
ATOM 1247 C C . GLY C 1 27 ? 7.909 6.276 2.785 1.00 13.91 39 GLY C C 1
ATOM 1248 O O . GLY C 1 27 ? 7.811 6.916 1.736 1.00 15.17 39 GLY C O 1
ATOM 1249 N N . ALA C 1 28 ? 7.104 5.267 3.094 1.00 13.21 40 ALA C N 1
ATOM 1250 C CA . ALA C 1 28 ? 6.019 4.862 2.211 1.00 12.80 40 ALA C CA 1
ATOM 1251 C C . ALA C 1 28 ? 5.026 6.013 2.101 1.00 12.14 40 ALA C C 1
ATOM 1252 O O . ALA C 1 28 ? 4.770 6.716 3.077 1.00 10.90 40 ALA C O 1
ATOM 1254 N N . ALA C 1 29 ? 4.470 6.207 0.910 1.00 12.46 41 ALA C N 1
ATOM 1255 C CA . ALA C 1 29 ? 3.516 7.287 0.697 1.00 11.59 41 ALA C CA 1
ATOM 1256 C C . ALA C 1 29 ? 2.508 6.958 -0.392 1.00 12.70 41 ALA C C 1
ATOM 1257 O O . ALA C 1 29 ? 2.734 6.076 -1.224 1.00 12.42 41 ALA C O 1
ATOM 1259 N N . SER C 1 30 ? 1.385 7.669 -0.372 1.00 11.14 42 SER C N 1
ATOM 1260 C CA . SER C 1 30 ? 0.339 7.470 -1.363 1.00 9.44 42 SER C CA 1
ATOM 1261 C C . SER C 1 30 ? 0.724 8.262 -2.610 1.00 9.38 42 SER C C 1
ATOM 1262 O O . SER C 1 30 ? 1.697 9.022 -2.603 1.00 7.88 42 SER C O 1
ATOM 1265 N N . ALA C 1 31 ? -0.039 8.086 -3.682 1.00 9.38 43 ALA C N 1
ATOM 1266 C CA . ALA C 1 31 ? 0.238 8.807 -4.922 1.00 9.72 43 ALA C CA 1
ATOM 1267 C C . ALA C 1 31 ? -0.098 10.281 -4.724 1.00 9.76 43 ALA C C 1
ATOM 1268 O O . ALA C 1 31 ? -0.827 10.640 -3.796 1.00 9.05 43 ALA C O 1
ATOM 1270 N N . TRP C 1 32 ? 0.446 11.133 -5.584 1.00 10.17 44 TRP C N 1
ATOM 1271 C CA . TRP C 1 32 ? 0.184 12.561 -5.506 1.00 10.03 44 TRP C CA 1
ATOM 1272 C C . TRP C 1 32 ? -1.185 12.879 -6.102 1.00 10.64 44 TRP C C 1
ATOM 1273 O O . TRP C 1 32 ? -1.579 12.308 -7.114 1.00 8.66 44 TRP C O 1
ATOM 1284 N N . HIS C 1 33 ? -1.902 13.794 -5.457 1.00 9.91 45 HIS C N 1
ATOM 1285 C CA . HIS C 1 33 ? -3.223 14.207 -5.919 1.00 10.80 45 HIS C CA 1
ATOM 1286 C C . HIS C 1 33 ? -3.217 15.710 -6.183 1.00 11.33 45 HIS C C 1
ATOM 1287 O O . HIS C 1 33 ? -2.919 16.505 -5.289 1.00 11.35 45 HIS C O 1
ATOM 1294 N N . ASP C 1 34 ? -3.545 16.092 -7.412 1.00 11.74 46 ASP C N 1
ATOM 1295 C CA . ASP C 1 34 ? -3.568 1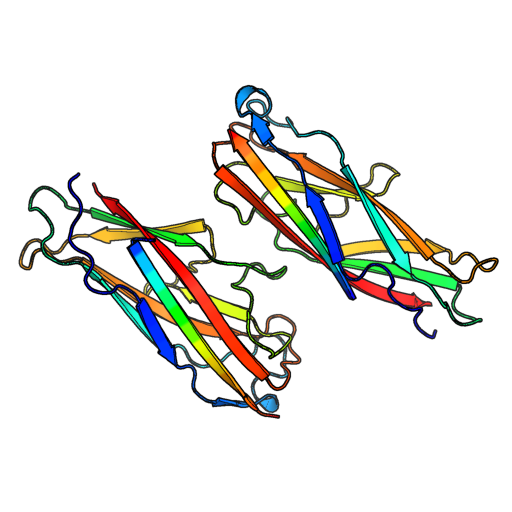7.497 -7.786 1.00 12.61 46 ASP C CA 1
ATOM 1296 C C . ASP C 1 34 ? -4.751 18.258 -7.205 1.00 11.68 46 ASP C C 1
ATOM 1297 O O . ASP C 1 34 ? -5.862 17.739 -7.108 1.00 13.46 46 ASP C O 1
ATOM 1302 N N . VAL C 1 35 ? -4.487 19.500 -6.817 1.00 10.65 47 VAL C N 1
ATOM 1303 C CA . VAL C 1 35 ? -5.500 20.383 -6.259 1.00 10.17 47 VAL C CA 1
ATOM 1304 C C . VAL C 1 35 ? -5.070 21.802 -6.621 1.00 11.15 47 VAL C C 1
ATOM 1305 O O . VAL C 1 35 ? -3.919 22.183 -6.414 1.00 11.03 47 VAL C O 1
ATOM 1309 N N . ALA C 1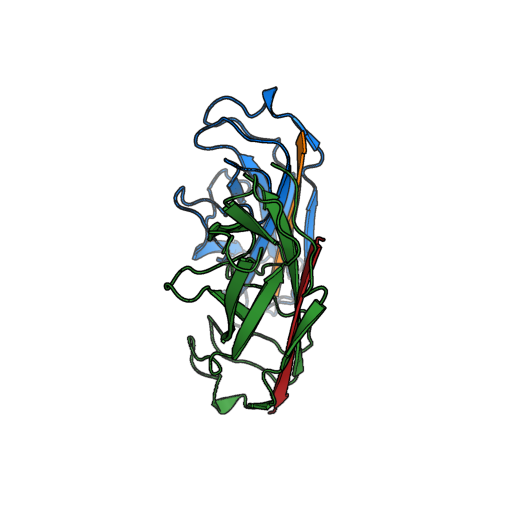 36 ? -5.990 22.581 -7.175 1.00 9.63 48 ALA C N 1
ATOM 1310 C CA . ALA C 1 36 ? -5.661 23.935 -7.582 1.00 9.84 48 ALA C CA 1
ATOM 1311 C C . ALA C 1 36 ? -6.431 25.022 -6.847 1.00 9.48 48 ALA C C 1
ATOM 1312 O O . ALA C 1 36 ? -7.628 24.887 -6.587 1.00 11.42 48 ALA C O 1
ATOM 1314 N N . LEU C 1 37 ? -5.723 26.091 -6.505 1.00 8.70 49 LEU C N 1
ATOM 1315 C CA . LEU C 1 37 ? -6.319 27.240 -5.840 1.00 8.54 49 LEU C CA 1
ATOM 1316 C C . LEU C 1 37 ? -6.461 28.278 -6.944 1.00 7.30 49 LEU C C 1
ATOM 1317 O O . LEU C 1 37 ? -5.466 28.740 -7.503 1.00 7.19 49 LEU C O 1
ATOM 1322 N N . GLU C 1 38 ? -7.699 28.640 -7.260 1.00 5.49 50 GLU C N 1
ATOM 1323 C CA . GLU C 1 38 ? -7.949 29.590 -8.334 1.00 6.71 50 GLU C CA 1
ATOM 1324 C C . GLU C 1 38 ? -8.589 30.899 -7.881 1.00 6.25 50 GLU C C 1
ATOM 1325 O O . GLU C 1 38 ? -9.530 30.907 -7.078 1.00 6.55 50 GLU C O 1
ATOM 1331 N N . LEU C 1 39 ? -8.072 32.005 -8.407 1.00 6.21 51 LEU C N 1
ATOM 1332 C CA . LEU C 1 39 ? -8.588 33.327 -8.096 1.00 7.61 51 LEU C CA 1
ATOM 1333 C C . LEU C 1 39 ? -9.004 33.984 -9.410 1.00 8.52 51 LEU C C 1
ATOM 1334 O O . LEU C 1 39 ? -8.460 33.668 -10.469 1.00 6.86 51 LEU C O 1
ATOM 1339 N N . THR C 1 40 ? -9.961 34.902 -9.336 1.00 7.72 52 THR C N 1
ATOM 1340 C CA . THR C 1 40 ? -1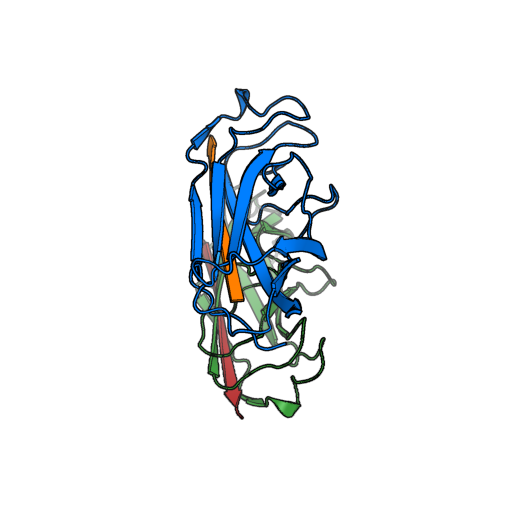0.444 35.579 -10.532 1.00 9.58 52 THR C CA 1
ATOM 1341 C C . THR C 1 40 ? -10.688 37.062 -10.256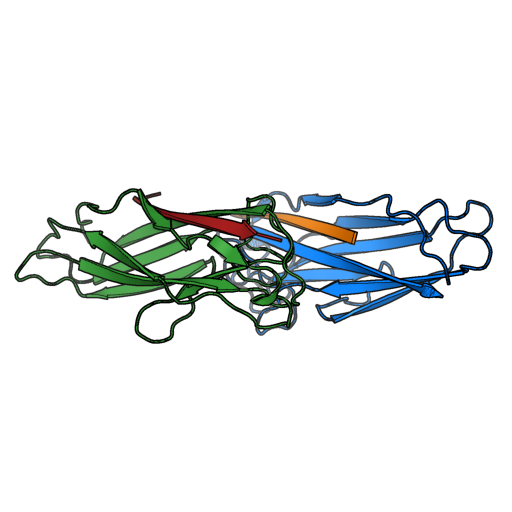 1.00 8.99 52 THR C C 1
ATOM 1342 O O . THR C 1 40 ? -10.499 37.532 -9.133 1.00 8.35 52 THR C O 1
ATOM 1346 N N . ASN C 1 41 ? -11.097 37.793 -11.286 1.00 7.79 53 ASN C N 1
ATOM 1347 C CA . ASN C 1 41 ? -11.369 39.220 -11.148 1.00 8.75 53 ASN C CA 1
ATOM 1348 C C . ASN C 1 41 ? -10.177 39.970 -10.557 1.00 7.73 53 ASN C C 1
ATOM 1349 O O . ASN C 1 41 ? -10.347 40.881 -9.743 1.00 8.11 53 ASN C O 1
ATOM 1354 N N . CYS C 1 42 ? -8.971 39.582 -10.961 1.00 6.61 54 CYS C N 1
ATOM 1355 C CA . CYS C 1 42 ? -7.765 40.244 -10.467 1.00 7.28 54 CYS C CA 1
ATOM 1356 C C . CYS C 1 42 ? -7.601 41.623 -11.094 1.00 7.43 54 CYS C C 1
ATOM 1357 O O . CYS C 1 42 ? -7.574 41.750 -12.313 1.00 7.67 54 CYS C O 1
ATOM 1360 N N . PRO C 1 43 ? -7.495 42.674 -10.261 1.00 8.16 55 PRO C N 1
ATOM 1361 C CA . PRO C 1 43 ? -7.329 44.037 -10.771 1.00 8.33 55 PRO C CA 1
ATOM 1362 C C . PRO C 1 43 ? -6.086 44.135 -11.654 1.00 7.98 55 PRO C C 1
ATOM 1363 O O . PRO C 1 43 ? -5.061 43.521 -11.362 1.00 9.12 55 PRO C O 1
ATOM 1367 N N . VAL C 1 44 ? -6.175 44.916 -12.725 1.00 9.10 56 VAL C N 1
ATOM 1368 C CA . VAL C 1 44 ? -5.051 45.070 -13.642 1.00 9.98 56 VAL C CA 1
ATOM 1369 C C . VAL C 1 44 ? -3.788 45.539 -12.921 1.00 11.65 56 VAL C C 1
ATOM 1370 O O . VAL C 1 44 ? -2.674 45.220 -13.337 1.00 13.85 56 VAL C O 1
ATOM 1374 N N . GLY C 1 45 ? -3.969 46.287 -11.836 1.00 12.44 57 GLY C N 1
ATOM 1375 C CA . GLY C 1 45 ? -2.837 46.781 -11.076 1.00 13.36 57 GLY C CA 1
ATOM 1376 C C . GLY C 1 45 ? -2.173 45.724 -10.210 1.00 14.15 57 GLY C C 1
ATOM 1377 O O . GLY C 1 45 ? -1.063 45.926 -9.715 1.00 14.26 57 GLY C O 1
ATOM 1378 N N . THR C 1 46 ? -2.853 44.597 -10.023 1.00 13.15 58 THR C N 1
ATOM 1379 C CA . THR C 1 46 ? -2.324 43.500 -9.218 1.00 12.41 58 THR C CA 1
ATOM 1380 C C . THR C 1 46 ? -1.620 42.503 -10.130 1.00 10.98 58 THR C C 1
ATOM 1381 O O . THR C 1 46 ? -2.256 41.838 -10.943 1.00 11.55 58 THR C O 1
ATOM 1385 N N . SER C 1 47 ? -0.299 42.405 -9.992 1.00 11.23 59 SER C N 1
ATOM 1386 C CA . SER C 1 47 ? 0.485 41.507 -10.836 1.00 10.85 59 SER C CA 1
ATOM 1387 C C . SER C 1 47 ? 0.954 40.229 -10.147 1.00 10.84 59 SER C C 1
ATOM 1388 O O . SER C 1 47 ? 1.312 39.260 -10.819 1.00 10.12 59 SER C O 1
ATOM 1391 N N . ARG C 1 48 ? 0.968 40.223 -8.816 1.00 10.18 60 ARG C N 1
ATOM 1392 C CA . ARG C 1 48 ? 1.411 39.043 -8.083 1.00 11.35 60 ARG C CA 1
ATOM 1393 C C . ARG C 1 48 ? 0.497 38.674 -6.925 1.00 9.23 60 ARG C C 1
ATOM 1394 O O . ARG C 1 48 ? -0.116 39.539 -6.294 1.00 9.25 60 ARG C O 1
ATOM 1402 N N . VAL C 1 49 ? 0.405 37.377 -6.661 1.00 8.86 61 VAL C N 1
ATOM 1403 C CA . VAL C 1 49 ? -0.414 36.855 -5.567 1.00 8.52 61 VAL C CA 1
ATOM 1404 C C . VAL C 1 49 ? 0.442 35.929 -4.712 1.00 7.62 61 VAL C C 1
ATOM 1405 O O . VAL C 1 49 ? 1.020 34.959 -5.216 1.00 8.85 61 VAL C O 1
ATOM 1409 N N . THR C 1 50 ? 0.527 36.230 -3.424 1.00 6.13 62 THR C N 1
ATOM 1410 C CA . THR C 1 50 ? 1.310 35.421 -2.498 1.00 8.28 62 THR C CA 1
ATOM 1411 C C . THR C 1 50 ? 0.396 34.642 -1.558 1.00 9.17 62 THR C C 1
ATOM 1412 O O . THR C 1 50 ? -0.425 35.225 -0.846 1.00 9.05 62 THR C O 1
ATOM 1416 N N . ALA C 1 51 ? 0.542 33.322 -1.559 1.00 8.66 63 ALA C N 1
ATOM 1417 C CA . ALA C 1 51 ? -0.272 32.473 -0.701 1.00 8.79 63 ALA C CA 1
ATOM 1418 C C . ALA C 1 51 ? 0.513 31.989 0.514 1.00 10.38 63 ALA C C 1
ATOM 1419 O O . ALA C 1 51 ? 1.639 31.498 0.383 1.00 10.61 63 ALA C O 1
ATOM 1421 N N . SER C 1 52 ? -0.085 32.138 1.694 1.00 8.18 64 SER C N 1
ATOM 1422 C CA . SER C 1 52 ? 0.534 31.700 2.936 1.00 7.61 64 SER C CA 1
ATOM 1423 C C . SER C 1 52 ? -0.236 30.487 3.450 1.00 7.39 64 SER C C 1
ATOM 1424 O O . SER C 1 52 ? -1.441 30.559 3.678 1.00 8.21 64 SER C O 1
ATOM 1427 N N . PHE C 1 53 ? 0.471 29.380 3.631 1.00 6.55 65 PHE C N 1
ATOM 1428 C CA . PHE C 1 53 ? -0.148 28.141 4.094 1.00 6.61 65 PHE C CA 1
ATOM 1429 C C . PHE C 1 53 ? -0.020 27.951 5.600 1.00 7.96 65 PHE C C 1
ATOM 1430 O O . PHE C 1 53 ? 1.025 28.217 6.187 1.00 7.49 65 PHE C O 1
ATOM 1438 N N . SER C 1 54 ? -1.098 27.481 6.216 1.00 6.67 66 SER C N 1
ATOM 1439 C CA . SER C 1 54 ? -1.114 27.248 7.660 1.00 8.14 66 SER C CA 1
ATOM 1440 C C . SER C 1 54 ? -1.914 25.993 7.999 1.00 7.23 66 SER C C 1
ATOM 1441 O O . SER C 1 54 ? -2.962 25.734 7.408 1.00 8.65 66 SER C O 1
ATOM 1444 N N . GLY C 1 55 ? -1.412 25.219 8.955 1.00 6.28 67 GLY C N 1
ATOM 1445 C CA . GLY C 1 55 ? -2.089 24.003 9.360 1.00 7.13 67 GLY C CA 1
ATOM 1446 C C . GLY C 1 55 ? -1.404 23.350 10.547 1.00 7.72 67 GLY C C 1
ATOM 1447 O O . GLY C 1 55 ? -0.259 23.676 10.871 1.00 9.27 67 GLY C O 1
ATOM 1448 N N . ALA C 1 56 ? -2.106 22.438 11.206 1.00 7.09 68 ALA C N 1
ATOM 1449 C CA . ALA C 1 56 ? -1.551 21.745 12.367 1.00 7.66 68 ALA C CA 1
ATOM 1450 C C . ALA C 1 56 ? -0.448 20.795 11.912 1.00 7.11 68 ALA C C 1
ATOM 1451 O O . ALA C 1 56 ? -0.658 19.950 11.046 1.00 7.57 68 ALA C O 1
ATOM 1453 N N . ALA C 1 57 ? 0.734 20.948 12.502 1.00 8.40 69 ALA C N 1
ATOM 1454 C CA . ALA C 1 57 ? 1.867 20.099 12.158 1.00 8.04 69 ALA C CA 1
ATOM 1455 C C . ALA C 1 57 ? 2.246 19.205 13.334 1.00 10.78 69 ALA C C 1
ATOM 1456 O O . ALA C 1 57 ? 2.143 19.617 14.491 1.00 11.91 69 ALA C O 1
ATOM 1458 N N . ASP C 1 58 ? 2.670 17.977 13.035 1.00 10.42 70 ASP C N 1
ATOM 1459 C CA . ASP C 1 58 ? 3.079 17.059 14.095 1.00 12.04 70 ASP C CA 1
ATOM 1460 C C . ASP C 1 58 ? 4.587 17.159 14.286 1.00 11.58 70 ASP C C 1
ATOM 1461 O O . ASP C 1 58 ? 5.234 18.026 13.690 1.00 11.26 70 ASP C O 1
ATOM 1466 N N . SER C 1 59 ? 5.145 16.273 15.106 1.00 11.64 71 SER C N 1
ATOM 1467 C CA . SER C 1 59 ? 6.578 16.296 15.386 1.00 12.25 71 SER C CA 1
ATOM 1468 C C . SER C 1 59 ? 7.475 16.011 14.186 1.00 12.67 71 SER C C 1
ATOM 1469 O O . SER C 1 59 ? 8.689 16.219 14.255 1.00 13.00 71 SER C O 1
ATOM 1472 N N . THR C 1 60 ? 6.896 15.533 13.090 1.00 11.41 72 THR C N 1
ATOM 1473 C CA . THR C 1 60 ? 7.686 15.237 11.900 1.00 12.99 72 THR C CA 1
ATOM 1474 C C . THR C 1 60 ? 7.839 16.485 11.031 1.00 12.63 72 THR C C 1
ATOM 1475 O O . THR C 1 60 ? 8.614 16.496 10.073 1.00 14.79 72 THR C O 1
ATOM 1479 N N . GLY C 1 61 ? 7.096 17.536 11.372 1.00 10.55 73 GL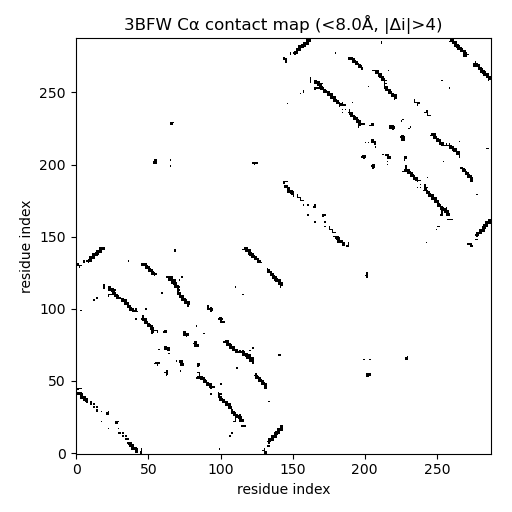Y C N 1
ATOM 1480 C CA . GLY C 1 61 ? 7.163 18.764 10.602 1.00 9.94 73 GLY C CA 1
ATOM 1481 C C . GLY C 1 61 ? 6.064 18.844 9.558 1.00 9.15 73 GLY C C 1
ATOM 1482 O O . GLY C 1 61 ? 5.621 19.934 9.192 1.00 6.06 73 GLY C O 1
ATOM 1483 N N . TYR C 1 62 ? 5.632 17.686 9.071 1.00 7.66 74 TYR C N 1
ATOM 1484 C CA . TYR C 1 62 ? 4.577 17.623 8.068 1.00 7.29 74 TYR C CA 1
ATOM 1485 C C . TYR C 1 62 ? 3.221 17.886 8.715 1.00 6.62 74 TYR C C 1
ATOM 1486 O O . TYR C 1 62 ? 3.112 17.996 9.935 1.00 7.10 74 TYR C O 1
ATOM 1495 N N . TYR C 1 63 ? 2.187 17.985 7.888 1.00 4.82 75 TYR C N 1
ATOM 1496 C CA . TYR C 1 63 ? 0.838 18.232 8.392 1.00 5.72 75 TYR C CA 1
ATOM 1497 C C . TYR C 1 63 ? 0.319 17.024 9.166 1.00 6.22 75 TYR C C 1
ATOM 1498 O O . TYR C 1 63 ? 0.318 15.896 8.670 1.00 4.38 75 TYR C O 1
ATOM 1507 N N . LYS C 1 64 ? -0.118 17.277 10.395 1.00 5.47 76 LYS C N 1
ATOM 1508 C CA . LYS C 1 64 ? -0.634 16.234 11.270 1.00 7.44 76 LYS C CA 1
ATOM 1509 C C . LYS C 1 64 ? -1.976 15.688 10.794 1.00 7.37 76 LYS C C 1
ATOM 1510 O O . LYS C 1 64 ? -2.815 16.429 10.283 1.00 6.29 76 LYS C O 1
ATOM 1516 N N . ASN C 1 65 ? -2.172 14.385 10.967 1.00 7.08 77 ASN C N 1
ATOM 1517 C CA . ASN C 1 65 ? -3.431 13.761 10.580 1.00 8.09 77 ASN C CA 1
ATOM 1518 C C . ASN C 1 65 ? -4.422 13.917 11.726 1.00 8.63 77 ASN C C 1
ATOM 1519 O O . ASN C 1 65 ? -4.181 13.439 12.833 1.00 9.51 77 ASN C O 1
ATOM 1524 N N . GLN C 1 66 ? -5.532 14.589 11.448 1.00 9.59 78 GLN C N 1
ATOM 1525 C CA . GLN C 1 66 ? -6.555 14.819 12.461 1.00 11.93 78 GLN C CA 1
ATOM 1526 C C . GLN C 1 66 ? -7.586 13.690 12.460 1.00 12.84 78 GLN C C 1
ATOM 1527 O O . GLN C 1 66 ? -8.615 13.775 13.129 1.00 13.02 78 GLN C O 1
ATOM 1533 N N . GLY C 1 67 ? -7.297 12.639 11.700 1.00 13.33 79 GLY C N 1
ATOM 1534 C CA . GLY C 1 67 ? -8.188 11.494 11.634 1.00 14.34 79 GLY C CA 1
ATOM 1535 C C . GLY C 1 67 ? -7.785 10.466 12.674 1.00 13.64 79 GLY C C 1
ATOM 1536 O O . GLY C 1 67 ? -6.983 10.765 13.561 1.00 14.95 79 GLY C O 1
ATOM 1537 N N . THR C 1 68 ? -8.323 9.253 12.567 1.00 14.53 80 THR C N 1
ATOM 1538 C CA . THR C 1 68 ? -8.009 8.197 13.524 1.00 14.19 80 THR C CA 1
ATOM 1539 C C . THR C 1 68 ? -6.768 7.385 13.156 1.00 14.88 80 THR C C 1
ATOM 1540 O O . THR C 1 68 ? -6.138 6.780 14.022 1.00 15.22 80 THR C O 1
ATOM 1544 N N . ALA C 1 69 ? -6.417 7.370 11.874 1.00 13.90 81 ALA C N 1
ATOM 1545 C CA . ALA C 1 69 ? -5.246 6.631 11.420 1.00 14.98 81 ALA C CA 1
ATOM 1546 C C . ALA C 1 69 ? -3.993 7.151 12.113 1.00 16.14 81 ALA C C 1
ATOM 1547 O O . ALA C 1 69 ? -3.802 8.361 12.244 1.00 18.09 81 ALA C O 1
ATOM 1549 N N . GLN C 1 70 ? -3.135 6.237 12.553 1.00 16.51 82 GLN C N 1
ATOM 1550 C CA . GLN C 1 70 ? -1.905 6.614 13.241 1.00 16.46 82 GLN C CA 1
ATOM 1551 C C . GLN C 1 70 ? -0.662 6.471 12.367 1.00 15.83 82 GLN C C 1
ATOM 1552 O O . GLN C 1 70 ? -0.665 5.744 11.370 1.00 15.21 82 GLN C O 1
ATOM 1558 N N . ASN C 1 71 ? 0.396 7.179 12.751 1.00 14.10 83 ASN C N 1
ATOM 1559 C CA . ASN C 1 71 ? 1.667 7.151 12.040 1.00 14.53 83 ASN C CA 1
ATOM 1560 C C . ASN C 1 71 ? 1.553 7.586 10.586 1.00 14.29 83 ASN C C 1
ATOM 1561 O O . ASN C 1 71 ? 2.262 7.073 9.716 1.00 16.00 83 ASN C O 1
ATOM 1566 N N . ILE C 1 72 ? 0.658 8.529 10.320 1.00 12.16 84 ILE C N 1
ATOM 1567 C CA . ILE C 1 72 ? 0.468 9.030 8.962 1.00 12.65 84 ILE C CA 1
ATOM 1568 C C . ILE C 1 72 ? 0.505 10.560 8.948 1.00 11.58 84 ILE C C 1
ATOM 1569 O O . ILE C 1 72 ? -0.099 11.218 9.801 1.00 11.53 84 ILE C O 1
ATOM 1574 N N . GLN C 1 73 ? 1.232 11.113 7.984 1.00 9.80 85 GLN C N 1
ATOM 1575 C CA . GLN C 1 73 ? 1.363 12.561 7.837 1.00 9.05 85 GLN C CA 1
ATOM 1576 C C . GLN C 1 73 ? 0.849 12.989 6.462 1.00 7.23 85 GLN C C 1
ATOM 1577 O O . GLN C 1 73 ? 0.714 12.166 5.561 1.00 5.66 85 GLN C O 1
ATOM 1583 N N . LEU C 1 74 ? 0.568 14.280 6.311 1.00 8.53 86 LEU C N 1
ATOM 1584 C CA . LEU C 1 74 ? 0.098 14.814 5.041 1.00 6.05 86 LEU C CA 1
ATOM 1585 C C . LEU C 1 74 ? 1.129 15.801 4.503 1.00 6.84 86 LEU C C 1
ATOM 1586 O O . LEU C 1 74 ? 1.637 16.647 5.238 1.00 6.31 86 LEU C O 1
ATOM 1591 N N . GLU C 1 75 ? 1.430 15.690 3.215 1.00 6.04 87 GLU C N 1
ATOM 1592 C CA . GLU C 1 75 ? 2.412 16.564 2.582 1.00 8.17 87 GLU C CA 1
ATOM 1593 C C . GLU C 1 75 ? 1.828 17.361 1.424 1.00 8.17 87 GLU C C 1
ATOM 1594 O O . GLU C 1 75 ? 1.055 16.838 0.619 1.00 6.06 87 GLU C O 1
ATOM 1600 N N . LEU C 1 76 ? 2.203 18.636 1.356 1.00 7.27 88 LEU C N 1
ATOM 1601 C CA . LEU C 1 76 ? 1.746 19.539 0.306 1.00 8.14 88 LEU C CA 1
ATOM 1602 C C . LEU C 1 76 ? 2.942 20.185 -0.391 1.00 9.57 88 LEU C C 1
ATOM 1603 O O . LEU C 1 76 ? 3.884 20.622 0.265 1.00 8.00 88 LEU C O 1
ATOM 1608 N N . GLN C 1 77 ? 2.899 20.232 -1.720 1.00 9.20 89 GLN C N 1
ATOM 1609 C CA . GLN C 1 77 ? 3.966 20.843 -2.501 1.00 11.33 89 GLN C CA 1
ATOM 1610 C C . GLN C 1 77 ? 3.357 21.507 -3.729 1.00 11.72 89 GLN C C 1
ATOM 1611 O O . GLN C 1 77 ? 2.197 21.253 -4.069 1.00 10.13 89 GLN C O 1
ATOM 1617 N N . ASP C 1 78 ? 4.130 22.360 -4.394 1.00 11.95 90 ASP C N 1
ATOM 1618 C CA . ASP C 1 78 ? 3.637 23.013 -5.598 1.00 14.38 90 ASP C CA 1
ATOM 1619 C C . ASP C 1 78 ? 4.017 22.156 -6.799 1.00 15.32 90 ASP C C 1
ATOM 1620 O O . ASP C 1 78 ? 4.235 20.950 -6.662 1.00 16.14 90 ASP C O 1
ATOM 1625 N N . ASP C 1 79 ? 4.100 22.769 -7.972 1.00 17.41 91 ASP C N 1
ATOM 1626 C CA . ASP C 1 79 ? 4.444 22.033 -9.183 1.00 21.17 91 ASP C CA 1
ATOM 1627 C C . ASP C 1 79 ? 5.905 22.245 -9.565 1.00 21.95 91 ASP C C 1
ATOM 1628 O O . ASP C 1 79 ? 6.326 21.867 -10.658 1.00 22.83 91 ASP C O 1
ATOM 1633 N N . SER C 1 80 ? 6.675 22.837 -8.659 1.00 22.18 92 SER C N 1
ATOM 1634 C CA . SER C 1 80 ? 8.086 23.105 -8.922 1.00 24.32 92 SER C CA 1
ATOM 1635 C C . SER C 1 80 ? 9.027 22.458 -7.909 1.00 23.40 92 SER C C 1
ATOM 1636 O O . SER C 1 80 ? 10.205 22.806 -7.842 1.00 25.49 92 SER C O 1
ATOM 1639 N N . GLY C 1 81 ? 8.507 21.523 -7.121 1.00 22.70 93 GLY C N 1
ATOM 1640 C CA . GLY C 1 81 ? 9.337 20.842 -6.141 1.00 21.85 93 GLY C CA 1
ATOM 1641 C C . GLY C 1 81 ? 9.487 21.565 -4.815 1.00 21.45 93 GLY C C 1
ATOM 1642 O O . GLY C 1 81 ? 10.379 21.243 -4.026 1.00 22.13 93 GLY C O 1
ATOM 1643 N N . ASN C 1 82 ? 8.623 22.545 -4.564 1.00 18.34 94 ASN C N 1
ATOM 1644 C CA . ASN C 1 82 ? 8.671 23.293 -3.312 1.00 15.67 94 ASN C CA 1
ATOM 1645 C C . ASN C 1 82 ? 7.726 22.696 -2.279 1.00 14.56 94 ASN C C 1
ATOM 1646 O O . ASN C 1 82 ? 6.515 22.661 -2.486 1.00 12.56 94 ASN C O 1
ATOM 1651 N N . THR C 1 83 ? 8.285 22.218 -1.174 1.00 13.41 95 THR C N 1
ATOM 1652 C CA . THR C 1 83 ? 7.474 21.654 -0.104 1.00 12.26 95 THR C CA 1
ATOM 1653 C C . THR C 1 83 ? 6.798 22.816 0.611 1.00 10.33 95 THR C C 1
ATOM 1654 O O . THR C 1 83 ? 7.454 23.777 1.005 1.00 11.26 95 THR C O 1
ATOM 1658 N N . LEU C 1 84 ? 5.481 22.731 0.763 1.00 9.18 96 LEU C N 1
ATOM 1659 C CA . LEU C 1 84 ? 4.728 23.798 1.407 1.00 8.59 96 LEU C CA 1
ATOM 1660 C C . LEU C 1 84 ? 4.188 23.439 2.782 1.00 8.52 96 LEU C C 1
ATOM 1661 O O . LEU C 1 84 ? 2.969 23.408 2.995 1.00 7.68 96 LEU C O 1
ATOM 1666 N N . ASN C 1 85 ? 5.086 23.164 3.720 1.00 8.01 97 ASN C N 1
ATOM 1667 C CA . ASN C 1 85 ? 4.662 22.848 5.079 1.00 8.74 97 ASN C CA 1
ATOM 1668 C C . ASN C 1 85 ? 4.096 24.119 5.703 1.00 8.19 97 ASN C C 1
ATOM 1669 O O . ASN C 1 85 ? 4.190 25.197 5.113 1.00 7.27 97 ASN C O 1
ATOM 1674 N N . THR C 1 86 ? 3.518 23.997 6.893 1.00 7.36 98 THR C N 1
ATOM 1675 C CA . THR C 1 86 ? 2.928 25.147 7.566 1.00 6.94 98 THR C CA 1
ATOM 1676 C C . THR C 1 86 ? 3.919 26.308 7.652 1.00 6.91 98 THR C C 1
ATOM 1677 O O . THR C 1 86 ? 5.102 26.111 7.956 1.00 4.93 98 THR C O 1
ATOM 1681 N N . GLY C 1 87 ? 3.438 27.510 7.361 1.00 6.20 99 GLY C N 1
ATOM 1682 C CA . GLY C 1 87 ? 4.289 28.686 7.417 1.00 8.12 99 GLY C CA 1
ATOM 1683 C C . GLY C 1 87 ? 4.922 29.032 6.083 1.00 9.25 99 GLY C C 1
ATOM 1684 O O . GLY C 1 87 ? 5.434 30.145 5.903 1.00 9.08 99 GLY C O 1
ATOM 1685 N N . ALA C 1 88 ? 4.896 28.085 5.146 1.00 7.91 100 ALA C N 1
ATOM 1686 C CA . ALA C 1 88 ? 5.474 28.300 3.825 1.00 9.40 100 ALA C CA 1
ATOM 1687 C C . ALA C 1 88 ? 4.667 29.295 3.005 1.00 9.98 100 ALA C C 1
ATOM 1688 O O . ALA C 1 88 ? 3.476 29.493 3.240 1.00 8.54 100 ALA C O 1
ATOM 1690 N N . THR C 1 89 ? 5.325 29.914 2.031 1.00 9.94 101 THR C N 1
ATOM 1691 C CA . THR C 1 89 ? 4.671 30.883 1.159 1.00 10.86 101 THR C CA 1
ATOM 1692 C C . THR C 1 89 ? 4.976 30.569 -0.298 1.00 10.93 101 THR C C 1
ATOM 1693 O O . THR C 1 89 ? 6.000 29.965 -0.617 1.00 9.42 101 THR C O 1
ATOM 1697 N N . LYS C 1 90 ? 4.075 30.984 -1.185 1.00 10.03 102 LYS C N 1
ATOM 1698 C CA . LYS C 1 90 ? 4.249 30.759 -2.613 1.00 9.51 102 LYS C CA 1
ATOM 1699 C C . LYS C 1 90 ? 3.635 31.916 -3.385 1.00 9.65 102 LYS C C 1
ATOM 1700 O O . LYS C 1 90 ? 2.483 32.269 -3.171 1.00 5.97 102 LYS C O 1
ATOM 1706 N N . THR C 1 91 ? 4.422 32.500 -4.282 1.00 11.10 103 THR C N 1
ATOM 1707 C CA . THR C 1 91 ? 3.951 33.624 -5.083 1.00 10.61 103 THR C CA 1
ATOM 1708 C C . THR C 1 91 ? 3.859 33.256 -6.559 1.00 10.90 103 THR C C 1
ATOM 1709 O O . THR C 1 91 ? 4.787 32.680 -7.129 1.00 11.30 103 THR C O 1
ATOM 1713 N N . VAL C 1 92 ? 2.727 33.583 -7.170 1.00 8.85 104 VAL C N 1
ATOM 1714 C CA . VAL C 1 92 ? 2.512 33.307 -8.585 1.00 9.00 104 VAL C CA 1
ATOM 1715 C C . VAL C 1 92 ? 2.181 34.606 -9.306 1.00 7.95 104 VAL C C 1
ATOM 1716 O O . VAL C 1 92 ? 1.784 35.588 -8.678 1.00 6.86 104 VAL C O 1
ATOM 1720 N N . GLN C 1 93 ? 2.336 34.602 -10.624 1.00 8.35 105 GLN C N 1
ATOM 1721 C CA . GLN C 1 93 ? 2.053 35.780 -11.431 1.00 9.37 105 GLN C CA 1
ATOM 1722 C C . GLN C 1 93 ? 0.612 35.776 -11.935 1.00 8.29 105 GLN C C 1
ATOM 1723 O O . GLN C 1 93 ? 0.086 34.741 -12.343 1.00 8.53 105 GLN C O 1
ATOM 1729 N N . VAL C 1 94 ? -0.015 36.944 -11.903 1.00 7.58 106 VAL C N 1
ATOM 1730 C CA . VAL C 1 94 ? -1.397 37.086 -12.366 1.00 7.10 106 VAL C CA 1
ATOM 1731 C C . VAL C 1 94 ? -1.463 37.136 -13.889 1.00 9.09 106 VAL C C 1
ATOM 1732 O O . VAL C 1 94 ? -0.723 37.884 -14.525 1.00 9.88 106 VAL C O 1
ATOM 1736 N N . ASP C 1 95 ? -2.337 36.315 -14.465 1.00 8.48 107 ASP C N 1
ATOM 1737 C CA . ASP C 1 95 ? -2.526 36.294 -15.911 1.00 10.44 107 ASP C CA 1
ATOM 1738 C C . ASP C 1 95 ? -3.508 37.414 -16.224 1.00 10.88 107 ASP C C 1
ATOM 1739 O O . ASP C 1 95 ? -4.720 37.234 -16.121 1.00 12.31 107 ASP C O 1
ATOM 1744 N N . ASP C 1 96 ? -2.978 38.575 -16.594 1.00 12.15 108 ASP C N 1
ATOM 1745 C CA . ASP C 1 96 ? -3.803 39.740 -16.890 1.00 12.88 108 ASP C CA 1
ATOM 1746 C C . ASP C 1 96 ? -4.747 39.569 -18.078 1.00 12.92 108 ASP C C 1
ATOM 1747 O O . ASP C 1 96 ? -5.707 40.328 -18.214 1.00 13.48 108 ASP C O 1
ATOM 1752 N N . SER C 1 97 ? -4.485 38.578 -18.930 1.00 13.47 109 SER C N 1
ATOM 1753 C CA . SER C 1 97 ? -5.344 38.350 -20.090 1.00 13.06 109 SER C CA 1
ATOM 1754 C C . SER C 1 97 ? -6.703 37.812 -19.656 1.00 11.21 109 SER C C 1
ATOM 1755 O O . SER C 1 97 ? -7.709 38.026 -20.328 1.00 13.40 109 SER C O 1
ATOM 1758 N N . SER C 1 98 ? -6.727 37.113 -18.528 1.00 10.93 110 SER C N 1
ATOM 1759 C CA . SER C 1 98 ? -7.965 36.552 -17.996 1.00 9.07 110 SER C CA 1
ATOM 1760 C C . SER C 1 98 ? -8.214 37.047 -16.578 1.00 9.91 110 SER C C 1
ATOM 1761 O O . SER C 1 98 ? -9.164 36.611 -15.921 1.00 8.01 110 SER C O 1
ATOM 1764 N N . GLN C 1 99 ? -7.365 37.961 -16.115 1.00 8.43 111 GLN C N 1
ATOM 1765 C CA . GLN C 1 99 ? -7.486 38.508 -14.765 1.00 7.97 111 GLN C CA 1
ATOM 1766 C C . GLN C 1 99 ? -7.580 37.374 -13.751 1.00 7.41 111 GLN C C 1
ATOM 1767 O O . GLN C 1 99 ? -8.397 37.407 -12.836 1.00 6.93 111 GLN C O 1
ATOM 1773 N N . SER C 1 100 ? -6.723 36.372 -13.911 1.00 6.66 112 SER C N 1
ATOM 1774 C CA . SER C 1 100 ? -6.742 35.220 -13.025 1.00 6.05 112 SER C CA 1
ATOM 1775 C C . SER C 1 100 ? -5.374 34.881 -12.440 1.00 7.19 112 SER C C 1
ATOM 1776 O O . SER C 1 100 ? -4.340 35.381 -12.887 1.00 6.03 112 SER C O 1
ATOM 1779 N N . ALA C 1 101 ? -5.396 34.009 -11.440 1.00 8.42 113 ALA C N 1
ATOM 1780 C CA . ALA C 1 101 ? -4.187 33.549 -10.765 1.00 8.84 113 ALA C CA 1
ATOM 1781 C C . ALA C 1 101 ? -4.527 32.195 -10.156 1.00 10.31 113 ALA C C 1
ATOM 1782 O O . ALA C 1 101 ? -5.549 32.049 -9.482 1.00 11.99 113 ALA C O 1
ATOM 1784 N N . HIS C 1 102 ? -3.682 31.201 -10.399 1.00 8.98 114 HIS C N 1
ATOM 1785 C CA . HIS C 1 102 ? -3.934 29.873 -9.852 1.00 9.48 114 HIS C CA 1
ATOM 1786 C C . HIS C 1 102 ? -2.677 29.254 -9.263 1.00 8.81 114 HIS C C 1
ATOM 1787 O O . HIS C 1 102 ? -1.558 29.555 -9.692 1.00 7.68 114 HIS C O 1
ATOM 1794 N N . PHE C 1 103 ? -2.878 28.379 -8.283 1.00 7.42 115 PHE C N 1
ATOM 1795 C CA . PHE C 1 103 ? -1.778 27.693 -7.615 1.00 8.65 115 PHE C CA 1
ATOM 1796 C C . PHE C 1 103 ? -1.916 26.184 -7.828 1.00 8.85 115 PHE C C 1
ATOM 1797 O O . PHE C 1 103 ? -2.665 25.521 -7.119 1.00 9.78 115 PHE C O 1
ATOM 1805 N N . PRO C 1 104 ? -1.204 25.630 -8.820 1.00 10.46 116 PRO C N 1
ATOM 1806 C CA . PRO C 1 104 ? -1.285 24.186 -9.075 1.00 11.65 116 PRO C CA 1
ATOM 1807 C C . PRO C 1 104 ? -0.508 23.428 -8.001 1.00 11.26 116 PRO C C 1
ATOM 1808 O O . PRO C 1 104 ? 0.717 23.316 -8.068 1.00 13.11 116 PRO C O 1
ATOM 1812 N N . LEU C 1 105 ? -1.224 22.906 -7.013 1.00 9.62 117 LEU C N 1
ATOM 1813 C CA . LEU C 1 105 ? -0.590 22.183 -5.916 1.00 8.23 117 LEU C CA 1
ATOM 1814 C C . LEU C 1 105 ? -0.858 20.682 -5.968 1.00 9.04 117 LEU C C 1
ATOM 1815 O O . LEU C 1 105 ? -1.680 20.211 -6.751 1.00 9.51 117 LEU C O 1
ATOM 1820 N N . GLN C 1 106 ? -0.156 19.937 -5.118 1.00 7.94 118 GLN C N 1
ATOM 1821 C CA . GLN C 1 106 ? -0.302 18.491 -5.050 1.00 8.30 118 GLN C CA 1
ATOM 1822 C C . GLN C 1 106 ? -0.172 18.033 -3.600 1.00 7.17 118 GLN C C 1
ATOM 1823 O O . GLN C 1 106 ? 0.616 18.587 -2.832 1.00 6.85 118 GLN C O 1
ATOM 1829 N N . VAL C 1 107 ? -0.945 17.020 -3.229 1.00 6.00 119 VAL C N 1
ATOM 1830 C CA . VAL C 1 107 ? -0.929 16.502 -1.866 1.00 6.30 119 VAL C CA 1
ATOM 1831 C C . VAL C 1 107 ? -0.907 14.976 -1.844 1.00 5.08 119 VAL C C 1
ATOM 1832 O O . VAL C 1 107 ? -1.374 14.318 -2.781 1.00 4.20 119 VAL C O 1
ATOM 1839 N N . ARG C 1 108 ? -0.338 14.418 -0.779 1.00 5.13 120 ARG C N 1
ATOM 1840 C CA . ARG C 1 108 ? -0.265 12.966 -0.617 1.00 5.01 120 ARG C CA 1
ATOM 1841 C C . ARG C 1 108 ? -0.094 12.618 0.852 1.00 6.07 120 ARG C C 1
ATOM 1842 O O . ARG C 1 108 ? 0.284 13.474 1.667 1.00 5.78 120 ARG C O 1
ATOM 1850 N N . ALA C 1 109 ? -0.384 11.367 1.195 1.00 6.41 121 ALA C N 1
ATOM 1851 C CA . ALA C 1 109 ? -0.235 10.890 2.562 1.00 9.70 121 ALA C CA 1
ATOM 1852 C C . ALA C 1 109 ? 1.120 10.205 2.642 1.00 11.56 121 ALA C C 1
ATOM 1853 O O . ALA C 1 109 ? 1.513 9.482 1.721 1.00 11.82 121 ALA C O 1
ATOM 1855 N N . LEU C 1 110 ? 1.837 10.437 3.735 1.00 12.38 122 LEU C N 1
ATOM 1856 C CA . LEU C 1 110 ? 3.157 9.846 3.925 1.00 13.64 122 LEU C CA 1
ATOM 1857 C C . LEU C 1 110 ? 3.361 9.380 5.361 1.00 13.00 122 LEU C C 1
ATOM 1858 O O . LEU C 1 110 ? 2.844 9.983 6.296 1.00 14.05 122 LEU C O 1
ATOM 1863 N N . THR C 1 111 ? 4.122 8.299 5.522 1.00 12.99 123 THR C N 1
ATOM 1864 C CA . THR C 1 111 ? 4.413 7.767 6.845 1.00 11.55 123 THR C CA 1
ATOM 1865 C C . THR C 1 111 ? 5.926 7.858 7.036 1.00 11.86 123 THR C C 1
ATOM 1866 O O . THR C 1 111 ? 6.678 6.997 6.586 1.00 11.21 123 THR C O 1
ATOM 1870 N N . VAL C 1 112 ? 6.357 8.927 7.694 1.00 11.50 124 VAL C N 1
ATOM 1871 C CA . VAL C 1 112 ? 7.771 9.172 7.938 1.00 12.54 124 VAL C CA 1
ATOM 1872 C C . VAL C 1 112 ? 8.489 8.021 8.634 1.00 13.13 124 VAL C C 1
ATOM 1873 O O . VAL C 1 112 ? 9.562 7.600 8.195 1.00 14.01 124 VAL C O 1
ATOM 1877 N N . ASN C 1 113 ? 7.904 7.518 9.715 1.00 13.63 125 ASN C N 1
ATOM 1878 C CA . ASN C 1 113 ? 8.525 6.430 10.465 1.00 15.11 125 ASN C CA 1
ATOM 1879 C C . ASN C 1 113 ? 7.933 5.059 10.165 1.00 16.12 125 ASN C C 1
ATOM 1880 O O . ASN C 1 113 ? 8.404 4.047 10.694 1.00 16.99 125 ASN C O 1
ATOM 1885 N N . GLY C 1 114 ? 6.906 5.024 9.318 1.00 14.84 126 GLY C N 1
ATOM 1886 C CA . GLY C 1 114 ? 6.281 3.761 8.960 1.00 15.31 126 GLY C CA 1
ATOM 1887 C C . GLY C 1 114 ? 5.323 3.223 10.007 1.00 14.14 126 GLY C C 1
ATOM 1888 O O . GLY C 1 114 ? 5.194 3.787 11.090 1.00 14.99 126 GLY C O 1
ATOM 1889 N N . GLY C 1 115 ? 4.642 2.131 9.671 1.00 15.00 127 GLY C N 1
ATOM 1890 C CA . GLY C 1 115 ? 3.707 1.520 10.603 1.00 14.62 127 GLY C CA 1
ATOM 1891 C C . GLY C 1 115 ? 2.321 2.136 10.615 1.00 14.80 127 GLY C C 1
ATOM 1892 O O . GLY C 1 115 ? 1.660 2.166 11.658 1.00 13.69 127 GLY C O 1
ATOM 1893 N N . ALA C 1 116 ? 1.869 2.627 9.464 1.00 13.96 128 ALA C N 1
ATOM 1894 C CA . ALA C 1 116 ? 0.544 3.235 9.369 1.00 14.84 128 ALA C CA 1
ATOM 1895 C C . ALA C 1 116 ? -0.516 2.255 9.862 1.00 14.92 128 ALA C C 1
ATOM 1896 O O . ALA C 1 116 ? -0.454 1.060 9.569 1.00 15.91 128 ALA C O 1
ATOM 1898 N N . THR C 1 117 ? -1.488 2.762 10.615 1.00 15.77 129 THR C N 1
ATOM 1899 C CA . THR C 1 117 ? -2.552 1.918 11.152 1.00 16.31 129 THR C CA 1
ATOM 1900 C C . THR C 1 117 ? -3.911 2.267 10.563 1.00 17.62 129 THR C C 1
ATOM 1901 O O . THR C 1 117 ? -4.108 3.359 10.020 1.00 17.10 129 THR C O 1
ATOM 1905 N N . GLN C 1 118 ? -4.852 1.336 10.681 1.00 17.15 130 GLN C N 1
ATOM 1906 C CA . GLN C 1 118 ? -6.198 1.525 10.160 1.00 18.86 130 GLN C CA 1
ATOM 1907 C C . GLN C 1 118 ? -6.866 2.748 10.777 1.00 17.19 130 GLN C C 1
ATOM 1908 O O . GLN C 1 118 ? -6.719 3.015 11.969 1.00 18.41 130 GLN C O 1
ATOM 1914 N N . GLY C 1 119 ? -7.600 3.488 9.955 1.00 15.91 131 GLY C N 1
ATOM 1915 C CA . GLY C 1 119 ? -8.279 4.676 10.441 1.00 14.90 131 GLY C CA 1
ATOM 1916 C C . GLY C 1 119 ? -8.547 5.687 9.345 1.00 14.21 131 GLY C C 1
ATOM 1917 O O . GLY C 1 119 ? -8.218 5.464 8.179 1.00 14.62 131 GLY C O 1
ATOM 1918 N N . THR C 1 120 ? -9.150 6.811 9.722 1.00 13.30 132 THR C N 1
ATOM 1919 C CA . THR C 1 120 ? -9.472 7.859 8.765 1.00 11.47 132 THR C CA 1
ATOM 1920 C C . THR C 1 120 ? -8.343 8.881 8.657 1.00 11.31 132 THR C C 1
ATOM 1921 O O . THR C 1 120 ? -7.514 9.009 9.556 1.00 10.16 132 THR C O 1
ATOM 1925 N N . ILE C 1 121 ? -8.327 9.595 7.539 1.00 12.20 133 ILE C N 1
ATOM 1926 C CA . ILE C 1 121 ? -7.332 10.630 7.291 1.00 11.52 133 ILE C CA 1
ATOM 1927 C C . ILE C 1 121 ? -8.095 11.936 7.097 1.00 12.65 133 ILE C C 1
ATOM 1928 O O . ILE C 1 121 ? -8.963 12.031 6.223 1.00 14.15 133 ILE C O 1
ATOM 1933 N N . GLN C 1 122 ? -7.779 12.935 7.915 1.00 11.69 134 GLN C N 1
ATOM 1934 C CA . GLN C 1 122 ? -8.449 14.223 7.832 1.00 12.46 134 GLN C CA 1
ATOM 1935 C C . GLN C 1 122 ? -7.487 15.338 8.234 1.00 11.29 134 GLN C C 1
ATOM 1936 O O . GLN C 1 122 ? -6.832 15.259 9.266 1.00 9.59 134 GLN C O 1
ATOM 1942 N N . ALA C 1 123 ? -7.409 16.372 7.403 1.00 10.01 135 ALA C N 1
ATOM 1943 C CA . ALA C 1 123 ? -6.527 17.502 7.682 1.00 10.69 135 ALA C CA 1
ATOM 1944 C C . ALA C 1 123 ? -6.957 18.723 6.889 1.00 10.29 135 ALA C C 1
ATOM 1945 O O . ALA C 1 123 ? -7.289 18.622 5.707 1.00 11.29 135 ALA C O 1
ATOM 1947 N N . VAL C 1 124 ? -6.947 19.880 7.539 1.00 9.82 136 VAL C N 1
ATOM 1948 C CA . VAL C 1 124 ? -7.336 21.124 6.891 1.00 10.71 136 VAL C CA 1
ATOM 1949 C C . VAL C 1 124 ? -6.177 22.113 6.834 1.00 9.85 136 VAL C C 1
ATOM 1950 O O . VAL C 1 124 ? -5.557 22.430 7.854 1.00 10.56 136 VAL C O 1
ATOM 1954 N N . ILE C 1 125 ? -5.890 22.596 5.634 1.00 8.05 137 ILE C N 1
ATOM 1955 C CA . ILE C 1 125 ? -4.814 23.565 5.430 1.00 8.61 137 ILE C CA 1
ATOM 1956 C C . ILE C 1 125 ? -5.440 24.881 4.988 1.00 9.81 137 ILE C C 1
ATOM 1957 O O . ILE C 1 125 ? -6.152 24.928 3.985 1.00 10.44 137 ILE C O 1
ATOM 1962 N N . SER C 1 126 ? -5.176 25.944 5.737 1.00 10.45 138 SER C N 1
ATOM 1963 C CA . SER C 1 126 ? -5.732 27.252 5.402 1.00 10.14 138 SER C CA 1
ATOM 1964 C C . SER C 1 126 ? -4.731 28.083 4.614 1.00 10.08 138 SER C C 1
ATOM 1965 O O . SER C 1 126 ? -3.519 27.995 4.833 1.00 7.99 138 SER C O 1
ATOM 1968 N N . ILE C 1 127 ? -5.244 28.879 3.687 1.00 8.44 139 ILE C N 1
ATOM 1969 C CA . ILE C 1 127 ? -4.404 29.735 2.861 1.00 9.85 139 ILE C CA 1
ATOM 1970 C C . ILE C 1 127 ? -4.906 31.176 2.881 1.00 10.17 139 ILE C C 1
ATOM 1971 O O . ILE C 1 127 ? -6.100 31.430 2.699 1.00 11.00 139 ILE C O 1
ATOM 1976 N N . THR C 1 128 ? -3.991 32.109 3.121 1.00 9.03 140 THR C N 1
ATOM 1977 C CA . THR C 1 128 ? -4.321 33.525 3.136 1.00 10.50 140 THR C CA 1
ATOM 1978 C C . THR C 1 128 ? -3.549 34.167 1.988 1.00 9.68 140 THR C C 1
ATOM 1979 O O . THR C 1 128 ? -2.395 33.805 1.736 1.00 9.55 140 THR C O 1
ATOM 1983 N N . TYR C 1 129 ? -4.180 35.109 1.297 1.00 7.66 141 TYR C N 1
ATOM 1984 C CA . TYR C 1 129 ? -3.537 35.757 0.159 1.00 8.51 141 TYR C CA 1
ATOM 1985 C C . TYR C 1 129 ? -3.150 37.215 0.385 1.00 10.39 141 TYR C C 1
ATOM 1986 O O . TYR C 1 129 ? -3.885 37.982 1.019 1.00 10.71 141 TYR C O 1
ATOM 1995 N N . THR C 1 130 ? -1.983 37.579 -0.135 1.00 9.07 142 THR C N 1
ATOM 1996 C CA . THR C 1 130 ? -1.481 38.944 -0.076 1.00 10.10 142 THR C CA 1
ATOM 1997 C C . THR C 1 130 ? -1.228 39.315 -1.529 1.00 11.34 142 THR C C 1
ATOM 1998 O O . THR C 1 130 ? -0.834 38.463 -2.332 1.00 12.71 142 THR C O 1
ATOM 2002 N N . TYR C 1 131 ? -1.453 40.571 -1.880 1.00 11.21 143 TYR C N 1
ATOM 2003 C CA . TYR C 1 131 ? -1.287 40.991 -3.265 1.00 12.05 143 TYR C CA 1
ATOM 2004 C C . TYR C 1 131 ? -0.300 42.134 -3.462 1.00 12.69 143 TYR C C 1
ATOM 2005 O O . TYR C 1 131 ? -0.145 42.999 -2.600 1.00 13.25 143 TYR C O 1
ATOM 2014 N N . SER C 1 132 ? 0.363 42.121 -4.614 1.00 14.18 144 SER C N 1
ATOM 2015 C CA . SER C 1 132 ? 1.348 43.137 -4.960 1.00 14.73 144 SER C CA 1
ATOM 2016 C C . SER C 1 132 ? 1.349 43.390 -6.466 1.00 15.30 144 SER C C 1
ATOM 2017 O O . SER C 1 132 ? 1.935 44.403 -6.890 1.00 16.63 144 SER C O 1
ATOM 2021 N N . ALA D 2 1 ? -7.932 30.944 5.823 1.00 24.84 1 ALA D N 1
ATOM 2022 C CA . ALA D 2 1 ? -8.887 32.086 5.895 1.00 24.01 1 ALA D CA 1
ATOM 2023 C C . ALA D 2 1 ? -9.546 32.320 4.538 1.00 22.47 1 ALA D C 1
ATOM 2024 O O . ALA D 2 1 ? -10.742 32.082 4.371 1.00 23.11 1 ALA D O 1
ATOM 2026 N N . ASP D 2 2 ? -8.760 32.783 3.572 1.00 20.15 2 ASP D N 1
ATOM 2027 C CA . ASP D 2 2 ? -9.273 33.045 2.234 1.00 18.25 2 ASP D CA 1
ATOM 2028 C C . ASP D 2 2 ? -9.641 31.747 1.521 1.00 16.57 2 ASP D C 1
ATOM 2029 O O . ASP D 2 2 ? -10.679 31.664 0.862 1.00 15.26 2 ASP D O 1
ATOM 2034 N N . SER D 2 3 ? -8.789 30.735 1.655 1.00 14.29 3 SER D N 1
ATOM 2035 C CA . SER D 2 3 ? -9.027 29.439 1.035 1.00 12.62 3 SER D CA 1
ATOM 2036 C C . SER D 2 3 ? -8.609 28.310 1.971 1.00 12.42 3 SER D C 1
ATOM 2037 O O . SER D 2 3 ? -7.786 28.505 2.866 1.00 10.45 3 SER D O 1
ATOM 2040 N N . THR D 2 4 ? -9.182 27.128 1.764 1.00 10.66 4 THR D N 1
ATOM 2041 C CA . THR D 2 4 ? -8.841 25.976 2.582 1.00 10.64 4 THR D CA 1
ATOM 2042 C C . THR D 2 4 ? -8.763 24.713 1.737 1.00 10.06 4 THR D C 1
ATOM 2043 O O . THR D 2 4 ? -9.529 24.541 0.786 1.00 9.88 4 THR D O 1
ATOM 2047 N N . ILE D 2 5 ? -7.819 23.841 2.079 1.00 9.17 5 ILE D N 1
ATOM 2048 C CA . ILE D 2 5 ? -7.643 22.573 1.387 1.00 8.62 5 ILE D CA 1
ATOM 2049 C C . ILE D 2 5 ? -7.938 21.455 2.376 1.00 10.54 5 ILE D C 1
ATOM 2050 O O . ILE D 2 5 ? -7.192 21.254 3.334 1.00 10.82 5 ILE D O 1
ATOM 2055 N N . THR D 2 6 ? -9.042 20.749 2.151 1.00 10.38 6 THR D N 1
ATOM 2056 C CA . THR D 2 6 ? -9.439 19.659 3.027 1.00 12.88 6 THR D CA 1
ATOM 2057 C C . THR D 2 6 ? -8.949 18.326 2.477 1.00 12.15 6 THR D C 1
ATOM 2058 O O . THR D 2 6 ? -9.325 17.921 1.383 1.00 11.26 6 THR D O 1
ATOM 2062 N N . ILE D 2 7 ? -8.105 17.653 3.250 1.00 12.15 7 ILE D N 1
ATOM 2063 C CA . ILE D 2 7 ? -7.555 16.364 2.849 1.00 11.46 7 ILE D CA 1
ATOM 2064 C C . ILE D 2 7 ? -8.292 15.247 3.566 1.00 11.24 7 ILE D C 1
ATOM 2065 O O . ILE D 2 7 ? -8.426 15.262 4.788 1.00 10.60 7 ILE D O 1
ATOM 2070 N N . ARG D 2 8 ? -8.776 14.272 2.803 1.00 12.20 8 ARG D N 1
ATOM 2071 C CA . ARG D 2 8 ? -9.489 13.150 3.392 1.00 12.00 8 ARG D CA 1
ATOM 2072 C C . ARG D 2 8 ? -9.145 11.846 2.691 1.00 11.59 8 ARG D C 1
ATOM 2073 O O . ARG D 2 8 ? -9.026 11.792 1.468 1.00 11.47 8 ARG D O 1
ATOM 2081 N N . GLY D 2 9 ? -8.979 10.801 3.488 1.00 12.87 9 GLY D N 1
ATOM 2082 C CA . GLY D 2 9 ? -8.648 9.492 2.957 1.00 13.68 9 GLY D CA 1
ATOM 2083 C C . GLY D 2 9 ? -8.967 8.448 4.003 1.00 15.15 9 GLY D C 1
ATOM 2084 O O . GLY D 2 9 ? -9.395 8.783 5.107 1.00 14.72 9 GLY D O 1
ATOM 2085 N N . TYR D 2 10 ? -8.760 7.178 3.671 1.00 15.64 10 TYR D N 1
ATOM 2086 C CA . TYR D 2 10 ? -9.050 6.113 4.616 1.00 16.73 10 TYR D CA 1
ATOM 2087 C C . TYR D 2 10 ? -8.043 4.979 4.508 1.00 18.82 10 TYR D C 1
ATOM 2088 O O . TYR D 2 10 ? -7.837 4.422 3.428 1.00 20.91 10 TYR D O 1
ATOM 2097 N N . VAL D 2 11 ? -7.409 4.653 5.630 1.00 17.99 11 VAL D N 1
ATOM 2098 C CA . VAL D 2 11 ? -6.426 3.578 5.671 1.00 18.71 11 VAL D CA 1
ATOM 2099 C C . VAL D 2 11 ? -7.106 2.293 6.134 1.00 20.34 11 VAL D C 1
ATOM 2100 O O . VAL D 2 11 ? -7.720 2.259 7.196 1.00 20.26 11 VAL D O 1
ATOM 2104 N N . ARG D 2 12 ? -6.998 1.244 5.326 1.00 22.25 12 ARG D N 1
ATOM 2105 C CA . ARG D 2 12 ? -7.607 -0.038 5.653 1.00 25.13 12 ARG D CA 1
ATOM 2106 C C . ARG D 2 12 ? -6.576 -1.072 6.085 1.00 26.79 12 ARG D C 1
ATOM 2107 O O . ARG D 2 12 ? -5.478 -1.145 5.529 1.00 24.83 12 ARG D O 1
ATOM 2115 N N . ASP D 2 13 ? -6.943 -1.871 7.082 1.00 29.21 13 ASP D N 1
ATOM 2116 C CA . ASP D 2 13 ? -6.068 -2.911 7.607 1.00 32.01 13 ASP D CA 1
ATOM 2117 C C . ASP D 2 13 ? -6.823 -4.233 7.705 1.00 32.97 13 ASP D C 1
ATOM 2118 O O . ASP D 2 13 ? -7.249 -4.586 8.826 1.00 33.48 13 ASP D O 1
#

Organism: Escherichia coli (strain K12) (NCBI:txid83333)

CATH classification: 2.60.40.1090

InterPro domains:
  IPR008966 Adhesion domain superfamily [SSF49401] (27-166)
  IPR036937 Fimbrial-type adhesion domain superfamily [G3DSA:2.60.40.1090] (36-166)
  IPR050263 Bacterial Fimbrial Adherence [PTHR33420] (6-166)

Sequence (288 aa):
AKPCTVSTTNATVDLGDLYSFSLMSAGAASAWHDVALELTNCPVGTSRVTASFSGAADSTGYYKNQGTAQNIQLELQDDSGNTLNTGATKTVQVDDSSQSAHFPLQVRALTVNGGATQGTIQAVISITYTYSDSTITIRGYVRAKPCTVSTTNATVDLGDLYSFSLMSAGAASAWHDVALELTNCPVGTSRVTASFSGAADSTGYYKNQGTAQNIQLELQDDSGNTLNTGATKTVQVDDSSQSAHFPLQVRALTVNGGATQGTIQAVISITYTYSADSTITIRGYVRD

GO terms:
  GO:0005515 protein binding (F, IPI)
  GO:0007638 mechanosensory behavior (P, IDA)
  GO:0031589 cell-substrate adhesion (P, IMP)
  GO:0007155 cell adhesion (P, IMP)
  GO:0009419 pilus tip (C, IPI)

Secondary structure (DSSP, 8-state):
----EES-SEEEEEEEEE-GGGS-STT-B---EEEEEEEE-PPTT--EEEEEEE--B-TTSSEEP-SS-SS-EEEEEETTS-B--TT-EEEEE-BTTTTBEEEEEEEEEE-SSS---SEEEEEEEEEEEEE-/-EEEEEEEEE-/----EE--SEEEEEEEEEEGGGG-STT-BPPPEEEEEEEE---TT--EEEEEEE--B-TTSSEEP-SS--S-EEEEE-SSS-B--TT-EEEEE-BTTTTBEEEEEEEEEE-SS----SEEEEEEEEEEEEE-/--EEEEEEEEEE-

Foldseek 3Di:
DDDFAWPPPDWDDDLDDDDQVQQAAAFRWGDKDKTKTKTARADPVWWKKKKAKAWDCDPVQAHDFPKPKPQKGKWKAFPVRHTAGHGRMDMFTADPVGRMTMTIMIMIMHGRHGRIDDIDGDTDMDMDMDID/DDDDDDDDDDD/DDDFAWDCDDWDWDLDDDDQVQFAAAWRKGDKTKDKTKTARADPVWWKKKKAKAWDDDPVQAHDFPKDKPQKGKWKAFPPPGTRGHGRMDMDTQDSVGRMDMTTMIMIMHRRHGDIDDIDGDIDMDMDMDTD/DVDDDDDDDDDDD

B-factor: mean 15.19, std 7.59, range [3.02, 49.18]